Protein AF-A0A8J5ZV35-F1 (afdb_monomer_lite)

Foldseek 3Di:
DVVLVVVLVVLLVVLVCLLPDADDDPDDDDDPVVVVVVVVCVVVCCVVVVVRVVSSVVSNVVSVVSNVVSVVVVVVVVCCCVLAVVLVVCLCCPLVVVLVVLVVVLVVLVVVLVVLVVVLQVAFLPDDPVVNVVSVVVNVVSVLVNVLSVLVNVLSVVVSVLVCCLSVVVSVVCVVPVVPDPPPNVVSVVVSVVVNVVSVVVSVVCNVCVPVPPPPPPFKHWDKDWDWDDDPPGIDTFIWTWMAGDVQQKIWTAGADPVVVGDDDDIDIFRWPDKAFDDSVVDGGPRDIDTDGPVD

Secondary structure (DSSP, 8-state):
-HHHHHHHHHHHHHHHHHHH--PPPS-S---HHHHHHHHHHHHHHHHHHHHHHHHHHHHHHHHHHHHHHHHHHHHHHHHHIIIIIHHHHHHIIIIIHHHHHHHHHHHHHHHHHHHHHHHHHTS-TTS-HHHHHHHHHHHHHHHHHHHHHHHHHHHHHHHHHHHHHHHTHHHHHHHHHTTT---HHHHHHHHHHHHHHHHHHHHHHHHH-TTTT----SSEEEEEEEEEEEETTEEEEEEEEEEEETTTTEEEEEE--TTTTT-----EEEEEEEEEEPPTTS-SSSS-EEEEES--

InterPro domains:
  IPR001849 Pleckstrin homology domain [PF00169] (220-292)
  IPR004148 BAR domain [PF16746] (7-174)
  IPR011993 PH-like domain superfamily [G3DSA:2.30.29.30] (212-296)
  IPR027267 AH/BAR domain superfamily [G3DSA:1.20.1270.60] (5-211)
  IPR027267 AH/BAR domain superfamily [SSF103657] (7-242)
  IPR047225 GRAF, PH domain [cd01249] (220-296)
  IPR047234 GRAF family [PTHR12552] (7-173)

Organism: Galemys pyrenaicus (NCBI:txid202257)

Structure (mmCIF, N/CA/C/O backbone):
data_AF-A0A8J5ZV35-F1
#
_entry.id   AF-A0A8J5ZV35-F1
#
loop_
_atom_site.group_PDB
_atom_site.id
_atom_site.type_symbol
_atom_site.label_atom_id
_atom_site.label_alt_id
_atom_site.label_comp_id
_atom_site.label_asym_id
_atom_site.label_entity_id
_atom_site.label_seq_id
_atom_site.pdbx_PDB_ins_code
_atom_site.Cartn_x
_atom_site.Cartn_y
_atom_site.Cartn_z
_atom_site.occupancy
_atom_site.B_iso_or_equiv
_atom_site.auth_seq_id
_atom_site.auth_comp_id
_atom_site.auth_asym_id
_atom_site.auth_atom_id
_atom_site.pdbx_PDB_model_num
ATOM 1 N N . MET A 1 1 ? 20.385 -6.130 -25.158 1.00 60.44 1 MET A N 1
ATOM 2 C CA . MET A 1 1 ? 21.577 -5.262 -25.297 1.00 60.44 1 MET A CA 1
ATOM 3 C C . MET A 1 1 ? 22.793 -6.014 -25.845 1.00 60.44 1 MET A C 1
ATOM 5 O O . MET A 1 1 ? 23.222 -5.692 -26.942 1.00 60.44 1 MET A O 1
ATOM 9 N N . TRP A 1 2 ? 23.281 -7.071 -25.180 1.00 55.28 2 TRP A N 1
ATOM 10 C CA . TRP A 1 2 ? 24.460 -7.857 -25.604 1.00 55.28 2 TRP A CA 1
ATOM 11 C C . TRP A 1 2 ? 24.435 -8.367 -27.055 1.00 55.28 2 TRP A C 1
ATOM 13 O O . TRP A 1 2 ? 25.406 -8.195 -27.786 1.00 55.28 2 TRP A O 1
ATOM 23 N N . MET A 1 3 ? 23.302 -8.906 -27.514 1.00 67.81 3 MET A N 1
ATOM 24 C CA . MET A 1 3 ? 23.158 -9.391 -28.894 1.00 67.81 3 MET A CA 1
ATOM 25 C C . MET A 1 3 ? 23.197 -8.259 -29.940 1.00 67.81 3 MET A C 1
ATOM 27 O O . MET A 1 3 ? 23.685 -8.456 -31.048 1.00 67.81 3 MET A O 1
ATOM 31 N N . SER A 1 4 ? 22.749 -7.050 -29.575 1.00 74.50 4 SER A N 1
ATOM 32 C CA . SER A 1 4 ? 22.803 -5.870 -30.451 1.00 74.50 4 SER A CA 1
ATOM 33 C C . SER A 1 4 ? 24.241 -5.381 -30.650 1.00 74.50 4 SER A C 1
ATOM 35 O O . SER A 1 4 ? 24.638 -5.103 -31.783 1.00 74.50 4 SER A O 1
ATOM 37 N N . ILE A 1 5 ? 25.018 -5.350 -29.559 1.00 77.75 5 ILE A N 1
ATOM 38 C CA . ILE A 1 5 ? 26.435 -4.959 -29.542 1.00 77.75 5 ILE A CA 1
ATOM 39 C C . ILE A 1 5 ? 27.268 -5.953 -30.355 1.00 77.75 5 ILE A C 1
ATOM 41 O O . ILE A 1 5 ? 28.054 -5.546 -31.208 1.00 77.75 5 ILE A O 1
ATOM 45 N N . TYR A 1 6 ? 27.052 -7.256 -30.149 1.00 82.94 6 TYR A N 1
ATOM 46 C CA . TYR A 1 6 ? 27.748 -8.299 -30.903 1.00 82.94 6 TYR A CA 1
ATOM 47 C C . TYR A 1 6 ? 27.466 -8.203 -32.407 1.00 82.94 6 TYR A C 1
ATOM 49 O O . TYR A 1 6 ? 28.394 -8.227 -33.214 1.00 82.94 6 TYR A O 1
ATOM 57 N N . LEU A 1 7 ? 26.197 -8.010 -32.785 1.00 82.56 7 LEU A N 1
ATOM 58 C CA . LEU A 1 7 ? 25.805 -7.842 -34.182 1.00 82.56 7 LEU A CA 1
ATOM 59 C C . LEU A 1 7 ? 26.424 -6.584 -34.807 1.00 82.56 7 LEU A C 1
ATOM 61 O O . LEU A 1 7 ? 26.888 -6.643 -35.941 1.00 82.56 7 LEU A O 1
ATOM 65 N N . SER A 1 8 ? 26.460 -5.461 -34.079 1.00 85.00 8 SER A N 1
ATOM 66 C CA . SER A 1 8 ? 27.097 -4.235 -34.582 1.00 85.00 8 SER A CA 1
ATOM 67 C C . SER A 1 8 ? 28.604 -4.418 -34.772 1.00 85.00 8 SER A C 1
ATOM 69 O O . SER A 1 8 ? 29.147 -4.078 -35.821 1.00 85.00 8 SER A O 1
ATOM 71 N N . SER A 1 9 ? 29.277 -5.059 -33.810 1.00 86.81 9 SER A N 1
ATOM 72 C CA . SER A 1 9 ? 30.704 -5.378 -33.913 1.00 86.81 9 SER A CA 1
ATOM 73 C C . SER A 1 9 ? 31.009 -6.298 -35.101 1.00 86.81 9 SER A C 1
ATOM 75 O O . SER A 1 9 ? 31.950 -6.037 -35.848 1.00 86.81 9 SER A O 1
ATOM 77 N N . ALA A 1 10 ? 30.198 -7.337 -35.322 1.00 88.81 10 ALA A N 1
ATOM 78 C CA . ALA A 1 10 ? 30.362 -8.249 -36.452 1.00 88.81 10 ALA A CA 1
ATOM 79 C C . ALA A 1 10 ? 30.192 -7.534 -37.804 1.00 88.81 10 ALA A C 1
ATOM 81 O O . ALA A 1 10 ? 30.996 -7.736 -38.711 1.00 88.81 10 ALA A O 1
ATOM 82 N N . LYS A 1 11 ? 29.192 -6.654 -37.925 1.00 86.50 11 LYS A N 1
ATOM 83 C CA . LYS A 1 11 ? 28.950 -5.874 -39.147 1.00 86.50 11 LYS A CA 1
ATOM 84 C C . LYS A 1 11 ? 30.048 -4.849 -39.432 1.00 86.50 11 LYS A C 1
ATOM 86 O O . LYS A 1 11 ? 30.420 -4.691 -40.589 1.00 86.50 11 LYS A O 1
ATOM 91 N N . ARG A 1 12 ? 30.600 -4.200 -38.399 1.00 89.38 12 ARG A N 1
ATOM 92 C CA . ARG A 1 12 ? 31.756 -3.297 -38.546 1.00 89.38 12 ARG A CA 1
ATOM 93 C C . ARG A 1 12 ? 32.991 -4.051 -39.035 1.00 89.38 12 ARG A C 1
ATOM 95 O O . ARG A 1 12 ? 33.550 -3.672 -40.051 1.00 89.38 12 ARG A O 1
ATOM 102 N N . LYS A 1 13 ? 33.322 -5.191 -38.417 1.00 91.00 13 LYS A N 1
ATOM 103 C CA . LYS A 1 13 ? 34.434 -6.053 -38.866 1.00 91.00 13 LYS A CA 1
ATOM 104 C C . LYS A 1 13 ? 34.258 -6.555 -40.299 1.00 91.00 13 LYS A C 1
ATOM 106 O O . LYS A 1 13 ? 35.229 -6.672 -41.042 1.00 91.00 13 LYS A O 1
ATOM 111 N N . PHE A 1 14 ? 33.023 -6.862 -40.693 1.00 90.00 14 PHE A N 1
ATOM 112 C CA . PHE A 1 14 ? 32.714 -7.224 -42.072 1.00 90.00 14 PHE A CA 1
ATOM 113 C C . PHE A 1 14 ? 32.929 -6.045 -43.030 1.00 90.00 14 PHE A C 1
ATOM 115 O O . PHE A 1 14 ? 33.548 -6.226 -44.073 1.00 90.00 14 PHE A O 1
ATOM 122 N N . ALA A 1 15 ? 32.495 -4.835 -42.661 1.00 89.00 15 ALA A N 1
ATOM 123 C CA . ALA A 1 15 ? 32.776 -3.628 -43.434 1.00 89.00 15 ALA A CA 1
ATOM 124 C C . ALA A 1 15 ? 34.287 -3.358 -43.554 1.00 89.00 15 ALA A C 1
ATOM 126 O O . ALA A 1 15 ? 34.755 -3.038 -44.642 1.00 89.00 15 ALA A O 1
ATOM 127 N N . ASP A 1 16 ? 35.060 -3.563 -42.487 1.00 89.62 16 ASP A N 1
ATOM 128 C CA . ASP A 1 16 ? 36.522 -3.433 -42.522 1.00 89.62 16 ASP A CA 1
ATOM 129 C C . ASP A 1 16 ? 37.142 -4.457 -43.488 1.00 89.62 16 ASP A C 1
ATOM 131 O O . ASP A 1 16 ? 37.941 -4.099 -44.352 1.00 89.62 16 ASP A O 1
ATOM 135 N N . SER A 1 17 ? 36.676 -5.710 -43.434 1.00 89.50 17 SER A N 1
ATOM 136 C CA . SER A 1 17 ? 37.118 -6.780 -44.343 1.00 89.50 17 SER A CA 1
ATOM 137 C C . SER A 1 17 ? 36.807 -6.464 -45.810 1.00 89.50 17 SER A C 1
ATOM 139 O O . SER A 1 17 ? 37.606 -6.767 -46.689 1.00 89.50 17 SER A O 1
ATOM 141 N N . LEU A 1 18 ? 35.655 -5.842 -46.087 1.00 83.62 18 LEU A N 1
ATOM 142 C CA . LEU A 1 18 ? 35.265 -5.396 -47.428 1.00 83.62 18 LEU A CA 1
ATOM 143 C C . LEU A 1 18 ? 36.102 -4.207 -47.912 1.00 83.62 18 LEU A C 1
ATOM 145 O O . LEU A 1 18 ? 36.408 -4.115 -49.097 1.00 83.62 18 LEU A O 1
ATOM 149 N N . ASN A 1 19 ? 36.475 -3.306 -47.004 1.00 82.69 19 ASN A N 1
ATOM 150 C CA . ASN A 1 19 ? 37.286 -2.135 -47.319 1.00 82.69 19 ASN A CA 1
ATOM 151 C C . ASN A 1 19 ? 38.741 -2.510 -47.654 1.00 82.69 19 ASN A C 1
ATOM 153 O O . ASN A 1 19 ? 39.363 -1.899 -48.524 1.00 82.69 19 ASN A O 1
ATOM 157 N N . GLU A 1 20 ? 39.268 -3.529 -46.974 1.00 82.75 20 GLU A N 1
ATOM 158 C CA . GLU A 1 20 ? 40.618 -4.067 -47.177 1.00 82.75 20 GLU A CA 1
ATOM 159 C C . GLU A 1 20 ? 40.691 -5.131 -48.280 1.00 82.75 20 GLU A C 1
ATOM 161 O O . GLU A 1 20 ? 41.788 -5.546 -48.665 1.00 82.75 20 GLU A O 1
ATOM 166 N N . PHE A 1 21 ? 39.544 -5.569 -48.808 1.00 79.06 21 PHE A N 1
ATOM 167 C CA . PHE A 1 21 ? 39.486 -6.633 -49.796 1.00 79.06 21 PHE A CA 1
ATOM 168 C C . PHE A 1 21 ? 40.230 -6.241 -51.075 1.00 79.06 21 PHE A C 1
ATOM 170 O O . PHE A 1 21 ? 39.876 -5.295 -51.782 1.00 79.06 21 PHE A O 1
ATOM 177 N N . LYS A 1 22 ? 41.256 -7.027 -51.400 1.00 68.06 22 LYS A N 1
ATOM 178 C CA . LYS A 1 22 ? 41.954 -6.986 -52.680 1.00 68.06 22 LYS A CA 1
ATOM 179 C C . LYS A 1 22 ? 41.775 -8.336 -53.332 1.00 68.06 22 LYS A C 1
ATOM 181 O O . LYS A 1 22 ? 42.060 -9.367 -52.727 1.00 68.06 22 LYS A O 1
ATOM 186 N N . PHE A 1 23 ? 41.324 -8.334 -54.570 1.00 67.00 23 PHE A N 1
ATOM 187 C CA . PHE A 1 23 ? 41.277 -9.567 -55.321 1.00 67.00 23 PHE A CA 1
ATOM 188 C C . PHE A 1 23 ? 42.708 -10.035 -55.632 1.00 67.00 23 PHE A C 1
ATOM 190 O O . PHE A 1 23 ? 43.525 -9.268 -56.148 1.00 67.00 23 PHE A O 1
ATOM 197 N N . GLN A 1 24 ? 43.010 -11.293 -55.321 1.00 57.41 24 GLN A N 1
ATOM 198 C CA . GLN A 1 24 ? 44.272 -11.916 -55.709 1.00 57.41 24 GLN A CA 1
ATOM 199 C C . GLN A 1 24 ? 44.265 -12.201 -57.211 1.00 57.41 24 GLN A C 1
ATOM 201 O O . GLN A 1 24 ? 43.319 -12.790 -57.736 1.00 57.41 24 GLN A O 1
ATOM 206 N N . CYS A 1 25 ? 45.320 -11.772 -57.898 1.00 55.56 25 CYS A N 1
ATOM 207 C CA . CYS A 1 25 ? 45.587 -12.205 -59.264 1.00 55.56 25 CYS A CA 1
ATOM 208 C C . CYS A 1 25 ? 46.266 -13.583 -59.219 1.00 55.56 25 CYS A C 1
ATOM 210 O O . CYS A 1 25 ? 47.000 -13.885 -58.281 1.00 55.56 25 CYS A O 1
ATOM 212 N N . ILE A 1 26 ? 45.992 -14.437 -60.205 1.00 47.97 26 ILE A N 1
ATOM 213 C CA . ILE A 1 26 ? 46.629 -15.754 -60.315 1.00 47.97 26 ILE A CA 1
ATOM 214 C C . ILE A 1 26 ? 48.054 -15.549 -60.860 1.00 47.97 26 ILE A C 1
ATOM 216 O O . ILE A 1 26 ? 48.189 -15.188 -62.024 1.00 47.97 26 ILE A O 1
ATOM 220 N N . GLY A 1 27 ? 49.079 -15.804 -60.032 1.00 52.47 27 GLY A N 1
ATOM 221 C CA . GLY A 1 27 ? 50.501 -15.889 -60.419 1.00 52.47 27 GLY A CA 1
ATOM 222 C C . GLY A 1 27 ? 51.406 -14.822 -59.777 1.00 52.47 27 GLY A C 1
ATOM 223 O O . GLY A 1 27 ? 51.165 -13.636 -59.951 1.00 52.47 27 GLY A O 1
ATOM 224 N N . ASP A 1 28 ? 52.462 -15.249 -59.067 1.00 49.88 28 ASP A N 1
ATOM 225 C CA . ASP A 1 28 ? 53.450 -14.379 -58.383 1.00 49.88 28 ASP A CA 1
ATOM 226 C C . ASP A 1 28 ? 54.809 -14.290 -59.120 1.00 49.88 28 ASP A C 1
ATOM 228 O O . ASP A 1 28 ? 55.808 -13.845 -58.552 1.00 49.88 28 ASP A O 1
ATOM 232 N N . ALA A 1 29 ? 54.890 -14.734 -60.376 1.00 50.03 29 ALA A N 1
ATOM 233 C CA . ALA A 1 29 ? 56.127 -14.698 -61.153 1.00 50.03 29 ALA A CA 1
ATOM 234 C C . ALA A 1 29 ? 55.830 -14.345 -62.612 1.00 50.03 29 ALA A C 1
ATOM 236 O O . ALA A 1 29 ? 55.242 -15.154 -63.323 1.00 50.03 29 ALA A O 1
ATOM 237 N N . GLU A 1 30 ? 56.250 -13.152 -63.038 1.00 46.31 30 GLU A N 1
ATOM 238 C CA . GLU A 1 30 ? 56.254 -12.759 -64.449 1.00 46.31 30 GLU A CA 1
ATOM 239 C C . GLU A 1 30 ? 57.347 -13.556 -65.172 1.00 46.31 30 GLU A C 1
ATOM 241 O O . GLU A 1 30 ? 58.531 -13.465 -64.837 1.00 46.31 30 GLU A O 1
ATOM 246 N N . THR A 1 31 ? 56.954 -14.366 -66.150 1.00 60.06 31 THR A N 1
ATOM 247 C CA . THR A 1 31 ? 57.892 -15.016 -67.077 1.00 60.06 31 THR A CA 1
ATOM 248 C C . THR A 1 31 ? 58.084 -14.143 -68.325 1.00 60.06 31 THR A C 1
ATOM 250 O O . THR A 1 31 ? 57.164 -13.443 -68.740 1.00 60.06 31 THR A O 1
ATOM 253 N N . ASP A 1 32 ? 59.272 -14.157 -68.944 1.00 52.94 32 ASP A N 1
ATOM 254 C CA . ASP A 1 32 ? 59.628 -13.277 -70.084 1.00 52.94 32 ASP A CA 1
ATOM 255 C C . ASP A 1 32 ? 58.642 -13.366 -71.276 1.00 52.94 32 ASP A C 1
ATOM 257 O O . ASP A 1 32 ? 58.448 -12.396 -72.019 1.00 52.94 32 ASP A O 1
ATOM 261 N N . ASP A 1 33 ? 57.950 -14.499 -71.422 1.00 52.94 33 ASP A N 1
ATOM 262 C CA . ASP A 1 33 ? 56.910 -14.717 -72.433 1.00 52.94 33 ASP A CA 1
ATOM 263 C C . ASP A 1 33 ? 55.623 -13.903 -72.147 1.00 52.94 33 ASP A C 1
ATOM 265 O O . ASP A 1 33 ? 54.925 -13.474 -73.072 1.00 52.94 33 ASP A O 1
ATOM 269 N N . GLU A 1 34 ? 55.337 -13.597 -70.877 1.00 50.44 34 GLU A N 1
ATOM 270 C CA . GLU A 1 34 ? 54.197 -12.786 -70.431 1.00 50.44 34 GLU A CA 1
ATOM 271 C C . GLU A 1 34 ? 54.456 -11.284 -70.603 1.00 50.44 34 GLU A C 1
ATOM 273 O O . GLU A 1 34 ? 53.533 -10.553 -70.963 1.00 50.44 34 GLU A O 1
ATOM 278 N N . MET A 1 35 ? 55.705 -10.814 -70.479 1.00 50.06 35 MET A N 1
ATOM 279 C CA . MET A 1 35 ? 56.081 -9.419 -70.777 1.00 50.06 35 MET A CA 1
ATOM 280 C C . MET A 1 35 ? 55.900 -9.063 -72.264 1.00 50.06 35 MET A C 1
ATOM 282 O O . MET A 1 35 ? 55.537 -7.932 -72.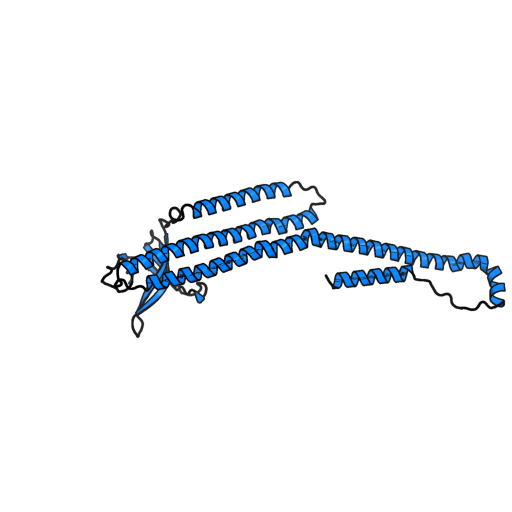612 1.00 50.06 35 MET A O 1
ATOM 286 N N . CYS A 1 36 ? 56.112 -10.026 -73.167 1.00 46.50 36 CYS A N 1
ATOM 287 C CA . CYS A 1 36 ? 55.890 -9.830 -74.601 1.00 46.50 36 CYS A CA 1
ATOM 288 C C . CYS A 1 36 ? 54.388 -9.739 -74.939 1.00 46.50 36 CYS A C 1
ATOM 290 O O . CYS A 1 36 ? 53.972 -8.951 -75.797 1.00 46.50 36 CYS A O 1
ATOM 292 N N . ILE A 1 37 ? 53.553 -10.479 -74.203 1.00 51.47 37 ILE A N 1
ATOM 293 C CA . ILE A 1 37 ? 52.091 -10.381 -74.264 1.00 51.47 37 ILE A CA 1
ATOM 294 C C . ILE A 1 37 ? 51.615 -9.075 -73.598 1.00 51.47 37 ILE A C 1
ATOM 296 O O . ILE A 1 37 ? 50.769 -8.388 -74.169 1.00 51.47 37 ILE A O 1
ATOM 300 N N . ALA A 1 38 ? 52.215 -8.648 -72.483 1.00 44.62 38 ALA A N 1
ATOM 301 C CA . ALA A 1 38 ? 51.860 -7.447 -71.720 1.00 44.62 38 ALA A CA 1
ATOM 302 C C . ALA A 1 38 ? 51.889 -6.149 -72.549 1.00 44.62 38 ALA A C 1
ATOM 304 O O . ALA A 1 38 ? 51.002 -5.310 -72.406 1.00 44.62 38 ALA A O 1
ATOM 305 N N . ASN A 1 39 ? 52.825 -6.003 -73.494 1.00 45.81 39 ASN A N 1
ATOM 306 C CA . ASN A 1 39 ? 52.872 -4.825 -74.373 1.00 45.81 39 ASN A CA 1
ATOM 307 C C . ASN A 1 39 ? 51.722 -4.773 -75.399 1.00 45.81 39 ASN A C 1
ATOM 309 O O . ASN A 1 39 ? 51.269 -3.687 -75.759 1.00 45.81 39 ASN A O 1
ATOM 313 N N . LYS A 1 40 ? 51.194 -5.925 -75.839 1.00 47.66 40 LYS A N 1
ATOM 314 C CA . LYS A 1 40 ? 49.937 -5.998 -76.616 1.00 47.66 40 LYS A CA 1
ATOM 315 C C . LYS A 1 40 ? 48.701 -5.927 -75.721 1.00 47.66 40 LYS A C 1
ATOM 317 O O . LYS A 1 40 ? 47.653 -5.448 -76.151 1.00 47.66 40 LYS A O 1
ATOM 322 N N . VAL A 1 41 ? 48.826 -6.377 -74.477 1.00 48.88 41 VAL A N 1
ATOM 323 C CA . VAL A 1 41 ? 47.760 -6.359 -73.483 1.00 48.88 41 VAL A CA 1
ATOM 324 C C . VAL A 1 41 ? 47.650 -5.001 -72.804 1.00 48.88 41 VAL A C 1
ATOM 326 O O . VAL A 1 41 ? 46.624 -4.785 -72.213 1.00 48.88 41 VAL A O 1
ATOM 329 N N . LEU A 1 42 ? 48.540 -4.014 -72.952 1.00 49.16 42 LEU A N 1
ATOM 330 C CA . LEU A 1 42 ? 48.377 -2.702 -72.291 1.00 49.16 42 LEU A CA 1
ATOM 331 C C . LEU A 1 42 ? 47.002 -2.030 -72.559 1.00 49.16 42 LEU A C 1
ATOM 333 O O . LEU A 1 42 ? 46.433 -1.391 -71.675 1.00 49.16 42 LEU A O 1
ATOM 337 N N . LEU A 1 43 ? 46.416 -2.254 -73.744 1.00 50.94 43 LEU A N 1
ATOM 338 C CA . LEU A 1 43 ? 45.047 -1.831 -74.090 1.00 50.94 43 LEU A CA 1
ATOM 339 C C . LEU A 1 43 ? 43.950 -2.768 -73.539 1.00 50.94 43 LEU A C 1
ATOM 341 O O . LEU A 1 43 ? 42.855 -2.314 -73.217 1.00 50.94 43 LEU A O 1
ATOM 345 N N . LEU A 1 44 ? 44.244 -4.060 -73.372 1.00 51.28 44 LEU A N 1
ATOM 346 C CA . LEU A 1 44 ? 43.391 -5.039 -72.685 1.00 51.28 44 LEU A CA 1
ATOM 347 C C . LEU A 1 44 ? 43.506 -4.960 -71.154 1.00 51.28 44 LEU A C 1
ATOM 349 O O . LEU A 1 44 ? 42.539 -5.271 -70.487 1.00 51.28 44 LEU A O 1
ATOM 353 N N . TYR A 1 45 ? 44.613 -4.486 -70.585 1.00 51.66 45 TYR A N 1
ATOM 354 C CA . TYR A 1 45 ? 44.865 -4.263 -69.161 1.00 51.66 45 TYR A CA 1
ATOM 355 C C . TYR A 1 45 ? 43.921 -3.171 -68.670 1.00 51.66 45 TYR A C 1
ATOM 357 O O . TYR A 1 45 ? 43.277 -3.321 -67.638 1.00 51.66 45 TYR A O 1
ATOM 365 N N . PHE A 1 46 ? 43.719 -2.135 -69.488 1.00 51.69 46 PHE A N 1
ATOM 366 C CA . PHE A 1 46 ? 42.690 -1.127 -69.256 1.00 51.69 46 PHE A CA 1
ATOM 367 C C . PHE A 1 46 ? 41.258 -1.697 -69.328 1.00 51.69 46 PHE A C 1
ATOM 369 O O . PHE A 1 46 ? 40.359 -1.140 -68.711 1.00 51.69 46 PHE A O 1
ATOM 376 N N . HIS A 1 47 ? 41.029 -2.817 -70.027 1.00 50.84 47 HIS A N 1
ATOM 377 C CA . HIS A 1 47 ? 39.709 -3.451 -70.182 1.00 50.84 47 HIS A CA 1
ATOM 378 C C . HIS A 1 47 ? 39.460 -4.645 -69.228 1.00 50.84 47 HIS A C 1
ATOM 380 O O . HIS A 1 47 ? 38.314 -4.933 -68.905 1.00 50.84 47 HIS A O 1
ATOM 386 N N . LEU A 1 48 ? 40.511 -5.312 -68.734 1.00 51.47 48 LEU A N 1
ATOM 387 C CA . LEU A 1 48 ? 40.486 -6.453 -67.804 1.00 51.47 48 LEU A CA 1
ATOM 388 C C . LEU A 1 48 ? 40.704 -6.022 -66.348 1.00 51.47 48 LEU A C 1
ATOM 390 O O . LEU A 1 48 ? 40.096 -6.606 -65.453 1.00 51.47 48 LEU A O 1
ATOM 394 N N . MET A 1 49 ? 41.497 -4.972 -66.090 1.00 52.88 49 MET A N 1
ATOM 395 C CA . MET A 1 49 ? 41.623 -4.392 -64.746 1.00 52.88 49 MET A CA 1
ATOM 396 C C . MET A 1 49 ? 40.543 -3.360 -64.423 1.00 52.88 49 MET A C 1
ATOM 398 O O . MET A 1 49 ? 40.278 -3.142 -63.245 1.00 52.88 49 MET A O 1
ATOM 402 N N . ALA A 1 50 ? 39.875 -2.749 -65.409 1.00 52.69 50 ALA A N 1
ATOM 403 C CA . ALA A 1 50 ? 38.759 -1.837 -65.135 1.00 52.69 50 ALA A CA 1
ATOM 404 C C . ALA A 1 50 ? 37.570 -2.515 -64.416 1.00 52.69 50 ALA A C 1
ATOM 406 O O . ALA A 1 50 ? 37.124 -1.957 -63.417 1.00 52.69 50 ALA A O 1
ATOM 407 N N . PRO A 1 51 ? 37.089 -3.714 -64.809 1.00 53.38 51 PRO A N 1
ATOM 408 C CA . PRO A 1 51 ? 36.048 -4.442 -64.073 1.00 53.38 51 PRO A CA 1
ATOM 409 C C . PRO A 1 51 ? 36.477 -4.796 -62.645 1.00 53.38 51 PRO A C 1
ATOM 411 O O . PRO A 1 51 ? 35.680 -4.735 -61.712 1.00 53.38 51 PRO A O 1
ATOM 414 N N . PHE A 1 52 ? 37.756 -5.126 -62.468 1.00 54.47 52 PHE A N 1
ATOM 415 C CA . PHE A 1 52 ? 38.332 -5.540 -61.193 1.00 54.47 52 PHE A CA 1
ATOM 416 C C . PHE A 1 52 ? 38.521 -4.356 -60.236 1.00 54.47 52 PHE A C 1
ATOM 418 O O . PHE A 1 52 ? 38.076 -4.395 -59.091 1.00 54.47 52 PHE A O 1
ATOM 425 N N . SER A 1 53 ? 39.082 -3.252 -60.735 1.00 56.88 53 SER A N 1
ATOM 426 C CA . SER A 1 53 ? 39.196 -1.974 -60.027 1.00 56.88 53 SER A CA 1
ATOM 427 C C . SER A 1 53 ? 37.819 -1.387 -59.700 1.00 56.88 53 SER A C 1
ATOM 429 O O . SER A 1 53 ? 37.609 -0.899 -58.590 1.00 56.88 53 SER A O 1
ATOM 431 N N . PHE A 1 54 ? 36.852 -1.515 -60.615 1.00 58.56 54 PHE A N 1
ATOM 432 C CA . PHE A 1 54 ? 35.458 -1.146 -60.381 1.00 58.56 54 PHE A CA 1
ATOM 433 C C . PHE A 1 54 ? 34.842 -1.982 -59.255 1.00 58.56 54 PHE A C 1
ATOM 435 O O . PHE A 1 54 ? 34.292 -1.417 -58.317 1.00 58.56 54 PHE A O 1
ATOM 442 N N . SER A 1 55 ? 35.012 -3.308 -59.275 1.00 62.59 55 SER A N 1
ATOM 443 C CA . SER A 1 55 ? 34.474 -4.189 -58.231 1.00 62.59 55 SER A CA 1
ATOM 444 C C . SER A 1 55 ? 35.105 -3.958 -56.851 1.00 62.59 55 SER A C 1
ATOM 446 O O . SER A 1 55 ? 34.386 -3.927 -55.855 1.00 62.59 55 SER A O 1
ATOM 448 N N . ALA A 1 56 ? 36.417 -3.703 -56.776 1.00 67.75 56 ALA A N 1
ATOM 449 C CA . ALA A 1 56 ? 37.091 -3.356 -55.524 1.00 67.75 56 ALA A CA 1
ATOM 450 C C . ALA A 1 56 ? 36.580 -2.017 -54.964 1.00 67.75 56 ALA A C 1
ATOM 452 O O . ALA A 1 56 ? 36.296 -1.904 -53.772 1.00 67.75 56 ALA A O 1
ATOM 453 N N . ARG A 1 57 ? 36.369 -1.023 -55.836 1.00 71.62 57 ARG A N 1
ATOM 454 C CA . ARG A 1 57 ? 35.777 0.265 -55.461 1.00 71.62 57 ARG A CA 1
ATOM 455 C C . ARG A 1 57 ? 34.322 0.123 -54.999 1.00 71.62 57 ARG A C 1
ATOM 457 O O . ARG A 1 57 ? 33.948 0.729 -54.001 1.00 71.62 57 ARG A O 1
ATOM 464 N N . SER A 1 58 ? 33.520 -0.723 -55.649 1.00 76.75 58 SER A N 1
ATOM 465 C CA . SER A 1 58 ? 32.144 -1.009 -55.219 1.00 76.75 58 SER A CA 1
ATOM 466 C C . SER A 1 58 ? 32.081 -1.669 -53.835 1.00 76.75 58 SER A C 1
ATOM 468 O O . SER A 1 58 ? 31.195 -1.342 -53.047 1.00 76.75 58 SER A O 1
ATOM 470 N N . LEU A 1 59 ? 33.026 -2.558 -53.496 1.00 78.19 59 LEU A N 1
ATOM 471 C CA . LEU A 1 59 ? 33.108 -3.161 -52.156 1.00 78.19 59 LEU A CA 1
ATOM 472 C C . LEU A 1 59 ? 33.491 -2.130 -51.082 1.00 78.19 59 LEU A C 1
ATOM 474 O O . LEU A 1 59 ? 32.916 -2.146 -49.994 1.00 78.19 59 LEU A O 1
ATOM 478 N N . GLN A 1 60 ? 34.386 -1.191 -51.398 1.00 81.31 60 GLN A N 1
ATOM 479 C CA . GLN A 1 60 ? 34.748 -0.076 -50.510 1.00 81.31 60 GLN A CA 1
ATOM 480 C C . GLN A 1 60 ? 33.588 0.914 -50.297 1.00 81.31 60 GLN A C 1
ATOM 482 O O . GLN A 1 60 ? 33.359 1.399 -49.182 1.00 81.31 60 GLN A O 1
ATOM 487 N N . GLU A 1 61 ? 32.811 1.194 -51.344 1.00 82.12 61 GLU A N 1
ATOM 488 C CA . GLU A 1 61 ? 31.597 2.011 -51.245 1.00 82.12 61 GLU A CA 1
ATOM 489 C C . GLU A 1 61 ? 30.538 1.312 -50.379 1.00 82.12 61 GLU A C 1
ATOM 491 O O . GLU A 1 61 ? 29.985 1.924 -49.462 1.00 82.12 61 GLU A O 1
ATOM 496 N N . PHE A 1 62 ? 30.332 0.005 -50.569 1.00 85.38 62 PHE A N 1
ATOM 497 C CA . PHE A 1 62 ? 29.428 -0.790 -49.736 1.00 85.38 62 PHE A CA 1
ATOM 498 C C . PHE A 1 62 ? 29.880 -0.854 -48.267 1.00 85.38 62 PHE A C 1
ATOM 500 O O . PHE A 1 62 ? 29.063 -0.675 -47.362 1.00 85.38 62 PHE A O 1
ATOM 507 N N . ALA A 1 63 ? 31.181 -1.020 -48.011 1.00 86.69 63 ALA A N 1
ATOM 508 C CA . ALA A 1 63 ? 31.760 -0.942 -46.669 1.00 86.69 63 ALA A CA 1
ATOM 509 C C . ALA A 1 63 ? 31.477 0.408 -45.992 1.00 86.69 63 ALA A C 1
ATOM 511 O O . ALA A 1 63 ? 31.184 0.477 -44.797 1.00 86.69 63 ALA A O 1
ATOM 512 N N . THR A 1 64 ? 31.535 1.500 -46.753 1.00 88.62 64 THR A N 1
ATOM 513 C CA . THR A 1 64 ? 31.232 2.844 -46.248 1.00 88.62 64 THR A CA 1
ATOM 514 C C . THR A 1 64 ? 29.750 3.004 -45.911 1.00 88.62 64 THR A C 1
ATOM 516 O O . THR A 1 64 ? 29.427 3.493 -44.830 1.00 88.62 64 THR A O 1
ATOM 519 N N . VAL A 1 65 ? 28.845 2.510 -46.762 1.00 90.69 65 VAL A N 1
ATOM 520 C CA . VAL A 1 65 ? 27.400 2.503 -46.471 1.00 90.69 65 VAL A CA 1
ATOM 521 C C . VAL A 1 65 ? 27.087 1.676 -45.221 1.00 90.69 65 VAL A C 1
ATOM 523 O O . VAL A 1 65 ? 26.330 2.131 -44.365 1.00 90.69 65 VAL A O 1
ATOM 526 N N . LEU A 1 66 ? 27.693 0.494 -45.070 1.00 88.44 66 LEU A N 1
ATOM 527 C CA . LEU A 1 66 ? 27.502 -0.357 -43.891 1.00 88.44 66 LEU A CA 1
ATOM 528 C C . LEU A 1 66 ? 27.957 0.319 -42.591 1.00 88.44 66 LEU A C 1
ATOM 530 O O . LEU A 1 66 ? 27.272 0.196 -41.575 1.00 88.44 66 LEU A O 1
ATOM 534 N N . ARG A 1 67 ? 29.082 1.047 -42.613 1.00 88.88 67 ARG A N 1
ATOM 535 C CA . ARG A 1 67 ? 29.550 1.816 -41.448 1.00 88.88 67 ARG A CA 1
ATOM 536 C C . ARG A 1 67 ? 28.572 2.924 -41.076 1.00 88.88 67 ARG A C 1
ATOM 538 O O . ARG A 1 67 ? 28.159 2.983 -39.923 1.00 88.88 67 ARG A O 1
ATOM 545 N N . ASN A 1 68 ? 28.132 3.714 -42.055 1.00 89.38 68 ASN A N 1
ATOM 546 C CA . ASN A 1 68 ? 27.162 4.786 -41.828 1.00 89.38 68 ASN A CA 1
ATOM 547 C C . ASN A 1 68 ? 25.837 4.250 -41.264 1.00 89.38 68 ASN A C 1
ATOM 549 O O . ASN A 1 68 ? 25.277 4.832 -40.339 1.00 89.38 68 ASN A O 1
ATOM 553 N N . LEU A 1 69 ? 25.357 3.111 -41.778 1.00 87.38 69 LEU A N 1
ATOM 554 C CA . LEU A 1 69 ? 24.155 2.447 -41.271 1.00 87.38 69 LEU A CA 1
ATOM 555 C C . LEU A 1 69 ? 24.335 2.023 -39.807 1.00 87.38 69 LEU A C 1
ATOM 557 O O . LEU A 1 69 ? 23.451 2.257 -38.984 1.00 87.38 69 LEU A O 1
ATOM 561 N N . GLU A 1 70 ? 25.473 1.422 -39.454 1.00 88.31 70 GLU A N 1
ATOM 562 C CA . GLU A 1 70 ? 25.728 1.037 -38.064 1.00 88.31 70 GLU A CA 1
ATOM 563 C C . GLU A 1 70 ? 25.948 2.241 -37.138 1.00 88.31 70 GLU A C 1
ATOM 565 O O . GLU A 1 70 ? 25.592 2.149 -35.966 1.00 88.31 70 GLU A O 1
ATOM 570 N N . ASP A 1 71 ? 26.470 3.366 -37.629 1.00 88.44 71 ASP A N 1
ATOM 571 C CA . ASP A 1 71 ? 26.534 4.616 -36.862 1.00 88.44 71 ASP A CA 1
ATOM 572 C C . ASP A 1 71 ? 25.128 5.173 -36.578 1.00 88.44 71 ASP A C 1
ATOM 574 O O . ASP A 1 71 ? 24.825 5.493 -35.428 1.00 88.44 71 ASP A O 1
ATOM 578 N N . GLU A 1 72 ? 24.234 5.218 -37.576 1.00 86.00 72 GLU A N 1
ATOM 579 C CA . GLU A 1 72 ? 22.832 5.626 -37.367 1.00 86.00 72 GLU A CA 1
ATOM 580 C C . GLU A 1 72 ? 22.085 4.678 -36.427 1.00 86.00 72 GLU A C 1
ATOM 582 O O . GLU A 1 72 ? 21.328 5.103 -35.554 1.00 86.00 72 GLU A O 1
ATOM 587 N N . ARG A 1 73 ? 22.325 3.371 -36.552 1.00 84.88 73 ARG A N 1
ATOM 588 C CA . ARG A 1 73 ? 21.727 2.374 -35.664 1.00 84.88 73 ARG A CA 1
ATOM 589 C C . ARG A 1 73 ? 22.154 2.578 -34.211 1.00 84.88 73 ARG A C 1
ATOM 591 O O . ARG A 1 73 ? 21.322 2.415 -33.322 1.00 84.88 73 ARG A O 1
ATOM 598 N N . ILE A 1 74 ? 23.426 2.902 -33.960 1.00 87.06 74 ILE A N 1
ATOM 599 C CA . ILE A 1 74 ? 23.910 3.212 -32.608 1.00 87.06 74 ILE A CA 1
ATOM 600 C C . ILE A 1 74 ? 23.247 4.487 -32.091 1.00 87.06 74 ILE A C 1
ATOM 602 O O . ILE A 1 74 ? 22.681 4.439 -31.002 1.00 87.06 74 ILE A O 1
ATOM 606 N N . ARG A 1 75 ? 23.208 5.561 -32.895 1.00 85.75 75 ARG A N 1
ATOM 607 C CA . ARG A 1 75 ? 22.508 6.805 -32.532 1.00 85.75 75 ARG A CA 1
ATOM 608 C C . ARG A 1 75 ? 21.051 6.557 -32.144 1.00 85.75 75 ARG A C 1
ATOM 610 O O . ARG A 1 75 ? 20.587 7.065 -31.130 1.00 85.75 75 ARG A O 1
ATOM 617 N N . MET A 1 76 ? 20.334 5.734 -32.909 1.00 81.62 76 MET A N 1
ATOM 618 C CA . MET A 1 76 ? 18.943 5.381 -32.614 1.00 81.62 76 MET A CA 1
ATOM 619 C C . MET A 1 76 ? 18.806 4.604 -31.295 1.00 81.62 76 MET A C 1
ATOM 621 O O . MET A 1 76 ? 17.879 4.853 -30.528 1.00 81.62 76 MET A O 1
ATOM 625 N N . ILE A 1 77 ? 19.725 3.674 -31.010 1.00 84.25 77 ILE A N 1
ATOM 626 C CA . ILE A 1 77 ? 19.735 2.912 -29.750 1.00 84.25 77 ILE A CA 1
ATOM 627 C C . ILE A 1 77 ? 20.027 3.828 -28.557 1.00 84.25 77 ILE A C 1
ATOM 629 O O . ILE A 1 77 ? 19.370 3.695 -27.526 1.00 84.25 77 ILE A O 1
ATOM 633 N N . GLU A 1 78 ? 20.998 4.733 -28.684 1.00 84.44 78 GLU A N 1
ATOM 634 C CA . GLU A 1 78 ? 21.334 5.718 -27.651 1.00 84.44 78 GLU A CA 1
ATOM 635 C C . GLU A 1 78 ? 20.140 6.637 -27.379 1.00 84.44 78 GLU A C 1
ATOM 637 O O . GLU A 1 78 ? 19.703 6.740 -26.235 1.00 84.44 78 GLU A O 1
ATOM 642 N N . ASN A 1 79 ? 19.517 7.174 -28.431 1.00 80.44 79 ASN A N 1
ATOM 643 C CA . ASN A 1 79 ? 18.319 8.002 -28.316 1.00 80.44 79 ASN A CA 1
ATOM 644 C C . ASN A 1 79 ? 17.159 7.261 -27.628 1.00 80.44 79 ASN A C 1
ATOM 646 O O . ASN A 1 79 ? 16.569 7.774 -26.681 1.00 80.44 79 ASN A O 1
ATOM 650 N N . ALA A 1 80 ? 16.863 6.021 -28.031 1.00 78.44 80 ALA A N 1
ATOM 651 C CA . ALA A 1 80 ? 15.837 5.209 -27.371 1.00 78.44 80 ALA A CA 1
ATOM 652 C C . ALA A 1 80 ? 16.189 4.917 -25.898 1.00 78.44 80 ALA A C 1
ATOM 654 O O . ALA A 1 80 ? 15.315 4.870 -25.028 1.00 78.44 80 ALA A O 1
ATOM 655 N N . SER A 1 81 ? 17.476 4.736 -25.590 1.00 83.25 81 SER A N 1
ATOM 656 C CA . SER A 1 81 ? 17.942 4.539 -24.218 1.00 83.25 81 SER A CA 1
ATOM 657 C C . SER A 1 81 ? 17.728 5.784 -23.351 1.00 83.25 81 SER A C 1
ATOM 659 O O . SER A 1 81 ? 17.331 5.666 -22.190 1.00 83.25 81 SER A O 1
ATOM 661 N N . GLU A 1 82 ? 17.981 6.971 -23.893 1.00 81.31 82 GLU A N 1
ATOM 662 C CA . GLU A 1 82 ? 17.839 8.243 -23.181 1.00 81.31 82 GLU A CA 1
ATOM 663 C C . GLU A 1 82 ? 16.380 8.681 -23.040 1.00 81.31 82 GLU A C 1
ATOM 665 O O . GLU A 1 82 ? 15.975 9.100 -21.957 1.00 81.31 82 GLU A O 1
ATOM 670 N N . VAL A 1 83 ? 15.581 8.538 -24.099 1.00 77.38 83 VAL A N 1
ATOM 671 C CA . VAL A 1 83 ? 14.199 9.040 -24.154 1.00 77.38 83 VAL A CA 1
ATOM 672 C C . VAL A 1 83 ? 13.194 8.060 -23.545 1.00 77.38 83 VAL A C 1
ATOM 674 O O . VAL A 1 83 ? 12.205 8.496 -22.962 1.00 77.38 83 VAL A O 1
ATOM 677 N N . LEU A 1 84 ? 13.436 6.745 -23.630 1.00 74.81 84 LEU A N 1
ATOM 678 C CA . LEU A 1 84 ? 12.487 5.727 -23.157 1.00 74.81 84 LEU A CA 1
ATOM 679 C C . LEU A 1 84 ? 13.031 4.920 -21.979 1.00 74.81 84 LEU A C 1
ATOM 681 O O . LEU A 1 84 ? 12.421 4.874 -20.910 1.00 74.81 84 LEU A O 1
ATOM 685 N N . ILE A 1 85 ? 14.180 4.261 -22.150 1.00 82.81 85 ILE A N 1
ATOM 686 C CA . ILE A 1 85 ? 14.652 3.274 -21.165 1.00 82.81 85 ILE A CA 1
ATOM 687 C C . ILE A 1 85 ? 15.018 3.941 -19.838 1.00 82.81 85 ILE A C 1
ATOM 689 O O . ILE A 1 85 ? 14.590 3.479 -18.779 1.00 82.81 85 ILE A O 1
ATOM 693 N N . THR A 1 86 ? 15.777 5.035 -19.875 1.00 85.06 86 THR A N 1
ATOM 694 C CA . THR A 1 86 ? 16.264 5.714 -18.667 1.00 85.06 86 THR A CA 1
ATOM 695 C C . THR A 1 86 ? 15.119 6.302 -17.826 1.00 85.06 86 THR A C 1
ATOM 697 O O . THR A 1 86 ? 15.088 6.023 -16.621 1.00 85.06 86 THR A O 1
ATOM 700 N N . PRO A 1 87 ? 14.136 7.030 -18.400 1.00 81.69 87 PRO A N 1
ATOM 701 C CA . PRO A 1 87 ? 12.954 7.483 -17.663 1.00 81.69 87 PRO A CA 1
ATOM 702 C C . PRO A 1 87 ? 12.149 6.332 -17.055 1.00 81.69 87 PRO A C 1
ATOM 704 O O . PRO A 1 87 ? 11.824 6.373 -15.868 1.00 81.69 87 PRO A O 1
ATOM 707 N N . LEU A 1 88 ? 11.921 5.244 -17.802 1.00 82.56 88 LEU A N 1
ATOM 708 C CA . LEU A 1 88 ? 11.203 4.070 -17.293 1.00 82.56 88 LEU A CA 1
ATOM 709 C C . LEU A 1 88 ? 11.941 3.387 -16.134 1.00 82.56 88 LEU A C 1
ATOM 711 O O . LEU A 1 88 ? 11.328 2.988 -15.137 1.00 82.56 88 LEU A O 1
ATOM 715 N N . GLU A 1 89 ? 13.265 3.255 -16.228 1.00 88.56 89 GLU A N 1
ATOM 716 C CA . GLU A 1 89 ? 14.071 2.719 -15.135 1.00 88.56 89 GLU A CA 1
ATOM 717 C C . GLU A 1 89 ? 14.035 3.614 -13.898 1.00 88.56 89 GLU A C 1
ATOM 719 O O . GLU A 1 89 ? 13.920 3.104 -12.775 1.00 88.56 89 GLU A O 1
ATOM 724 N N . LYS A 1 90 ? 14.119 4.933 -14.095 1.00 88.31 90 LYS A N 1
ATOM 725 C CA . LYS A 1 90 ? 14.029 5.924 -13.024 1.00 88.31 90 LYS A CA 1
ATOM 726 C C . LYS A 1 90 ? 12.662 5.862 -12.350 1.00 88.31 90 LYS A C 1
ATOM 728 O O . LYS A 1 90 ? 12.596 5.716 -11.132 1.00 88.31 90 LYS A O 1
ATOM 733 N N . PHE A 1 91 ? 11.581 5.842 -13.126 1.00 86.75 91 PHE A N 1
ATOM 734 C CA . PHE A 1 91 ? 10.217 5.683 -12.629 1.00 86.75 91 PHE A CA 1
ATOM 735 C C . PHE A 1 91 ? 10.058 4.399 -11.8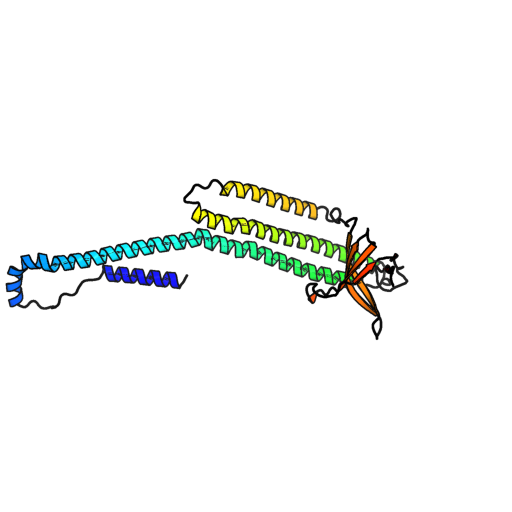01 1.00 86.75 91 PHE A C 1
ATOM 737 O O . PHE A 1 91 ? 9.553 4.428 -10.674 1.00 86.75 91 PHE A O 1
ATOM 744 N N . ARG A 1 92 ? 10.558 3.264 -12.308 1.00 90.50 92 ARG A N 1
ATOM 745 C CA . ARG A 1 92 ? 10.535 1.982 -11.586 1.00 90.50 92 ARG A CA 1
ATOM 746 C C . ARG A 1 92 ? 11.300 2.049 -10.262 1.00 90.50 92 ARG A C 1
ATOM 748 O O . ARG A 1 92 ? 10.853 1.477 -9.271 1.00 90.50 92 ARG A O 1
ATOM 755 N N . LYS A 1 93 ? 12.480 2.669 -10.238 1.00 92.56 93 LYS A N 1
ATOM 756 C CA . LYS A 1 93 ? 13.324 2.723 -9.034 1.00 92.56 93 LYS A CA 1
ATOM 757 C C . LYS A 1 93 ? 12.776 3.713 -8.010 1.00 92.56 93 LYS A C 1
ATOM 759 O O . LYS A 1 93 ? 12.629 3.355 -6.849 1.00 92.56 93 LYS A O 1
ATOM 764 N N . GLU A 1 94 ? 12.453 4.925 -8.437 1.00 90.25 94 GLU A N 1
ATOM 765 C CA . GLU A 1 94 ? 12.099 6.023 -7.539 1.00 90.25 94 GLU A CA 1
ATOM 766 C C . GLU A 1 94 ? 10.621 5.988 -7.152 1.00 90.25 94 GLU A C 1
ATOM 768 O O . GLU A 1 94 ? 10.300 5.967 -5.967 1.00 90.25 94 GLU A O 1
ATOM 773 N N . GLN A 1 95 ? 9.711 5.922 -8.127 1.00 88.56 95 GLN A N 1
ATOM 774 C CA . GLN A 1 95 ? 8.273 6.039 -7.862 1.00 88.56 95 GLN A CA 1
ATOM 775 C C . GLN A 1 95 ? 7.704 4.719 -7.336 1.00 88.56 95 GLN A C 1
ATOM 777 O O . GLN A 1 95 ? 7.156 4.660 -6.233 1.00 88.56 95 GLN A O 1
ATOM 782 N N . ILE A 1 96 ? 7.908 3.621 -8.075 1.00 91.31 96 ILE A N 1
ATOM 783 C CA . ILE A 1 96 ? 7.440 2.296 -7.635 1.00 91.31 96 ILE A CA 1
ATOM 784 C C . ILE A 1 96 ? 8.197 1.836 -6.383 1.00 91.31 96 ILE A C 1
ATOM 786 O O . ILE A 1 96 ? 7.596 1.230 -5.494 1.00 91.31 96 ILE A O 1
ATOM 790 N N . GLY A 1 97 ? 9.496 2.137 -6.279 1.00 94.06 97 GLY A N 1
ATOM 791 C CA . GLY A 1 97 ? 10.284 1.852 -5.079 1.00 94.06 97 GLY A CA 1
ATOM 792 C C . GLY A 1 97 ? 9.757 2.583 -3.843 1.00 94.06 97 GLY A C 1
ATOM 793 O O . GLY A 1 97 ? 9.499 1.939 -2.827 1.00 94.06 97 GLY A O 1
ATOM 794 N N . ALA A 1 98 ? 9.497 3.891 -3.937 1.00 92.50 98 ALA A N 1
ATOM 795 C CA . ALA A 1 98 ? 8.938 4.660 -2.825 1.00 92.50 98 ALA A CA 1
ATOM 796 C C . ALA A 1 98 ? 7.552 4.151 -2.395 1.00 92.50 98 ALA A C 1
ATOM 798 O O . ALA A 1 98 ? 7.289 4.027 -1.199 1.00 92.50 98 ALA A O 1
ATOM 799 N N . ALA A 1 99 ? 6.677 3.801 -3.345 1.00 93.62 99 ALA A N 1
ATOM 800 C CA . ALA A 1 99 ? 5.367 3.231 -3.027 1.00 93.62 99 ALA A CA 1
ATOM 801 C C . ALA A 1 99 ? 5.471 1.860 -2.335 1.00 93.62 99 ALA A C 1
ATOM 803 O O . ALA A 1 99 ? 4.700 1.571 -1.417 1.00 93.62 99 ALA A O 1
ATOM 804 N N . LYS A 1 100 ? 6.447 1.023 -2.719 1.00 95.62 100 LYS A N 1
ATOM 805 C CA . LYS A 1 100 ? 6.723 -0.256 -2.043 1.00 95.62 100 LYS A CA 1
ATOM 806 C C . LYS A 1 100 ? 7.215 -0.062 -0.609 1.00 95.62 100 LYS A C 1
ATOM 808 O O . LYS A 1 100 ? 6.741 -0.763 0.285 1.00 95.62 100 LYS A O 1
ATOM 813 N N . GLU A 1 101 ? 8.111 0.892 -0.367 1.00 95.88 101 GLU A N 1
ATOM 814 C CA . GLU A 1 101 ? 8.573 1.198 0.994 1.00 95.88 101 GLU A CA 1
ATOM 815 C C . GLU A 1 101 ? 7.452 1.795 1.857 1.00 95.88 101 GLU A C 1
ATOM 817 O O . GLU A 1 101 ? 7.282 1.395 3.012 1.00 95.88 101 GLU A O 1
ATOM 822 N N . ALA A 1 102 ? 6.617 2.675 1.291 1.00 95.62 102 ALA A N 1
ATOM 823 C CA . ALA A 1 102 ? 5.430 3.194 1.971 1.00 95.62 102 ALA A CA 1
ATOM 824 C C . ALA A 1 102 ? 4.458 2.065 2.351 1.00 95.62 102 ALA A C 1
ATOM 826 O O . ALA A 1 102 ? 4.011 2.007 3.497 1.00 95.62 102 ALA A O 1
ATOM 827 N N . LYS A 1 103 ? 4.212 1.112 1.439 1.00 95.81 103 LYS A N 1
ATOM 828 C CA . LYS A 1 103 ? 3.418 -0.091 1.722 1.00 95.81 103 LYS A CA 1
ATOM 829 C C . LYS A 1 103 ? 4.008 -0.899 2.878 1.00 95.81 103 LYS A C 1
ATOM 831 O O . LYS A 1 103 ? 3.289 -1.274 3.793 1.00 95.81 103 LYS A O 1
ATOM 836 N N . LYS A 1 104 ? 5.320 -1.141 2.877 1.00 96.75 104 LYS A N 1
ATOM 837 C CA . LYS A 1 104 ? 5.996 -1.893 3.946 1.00 96.75 104 LYS A CA 1
ATOM 838 C C . LYS A 1 104 ? 5.853 -1.209 5.310 1.00 96.75 104 LYS A C 1
ATOM 840 O O . LYS A 1 104 ? 5.637 -1.879 6.319 1.00 96.75 104 LYS A O 1
ATOM 845 N N . LYS A 1 105 ? 5.963 0.124 5.350 1.00 96.44 105 LYS A N 1
ATOM 846 C CA . LYS A 1 105 ? 5.727 0.925 6.562 1.00 96.44 105 LYS A CA 1
ATOM 847 C C . LYS A 1 105 ? 4.269 0.810 7.018 1.00 96.44 105 LYS A C 1
ATOM 849 O O . LYS A 1 105 ? 4.033 0.584 8.202 1.00 96.44 105 LYS A O 1
ATOM 854 N N . TYR A 1 106 ? 3.318 0.909 6.090 1.00 96.19 106 TYR A N 1
ATOM 855 C CA . TYR A 1 106 ? 1.891 0.724 6.353 1.00 96.19 106 TYR A CA 1
ATOM 856 C C . TYR A 1 106 ? 1.577 -0.665 6.917 1.00 96.19 106 TYR A C 1
ATOM 858 O O . TYR A 1 106 ? 0.960 -0.754 7.976 1.00 96.19 106 TYR A O 1
ATOM 866 N N . ASP A 1 107 ? 2.066 -1.735 6.291 1.00 95.00 107 ASP A N 1
ATOM 867 C CA . ASP A 1 107 ? 1.839 -3.114 6.739 1.00 95.00 107 ASP A CA 1
ATOM 868 C C . ASP A 1 107 ? 2.369 -3.315 8.176 1.00 95.00 107 ASP A C 1
ATOM 870 O O . ASP A 1 107 ? 1.677 -3.863 9.037 1.00 95.00 107 ASP A O 1
ATOM 874 N N . LYS A 1 108 ? 3.561 -2.778 8.481 1.00 95.94 108 LYS A N 1
ATOM 875 C CA . LYS A 1 108 ? 4.167 -2.843 9.821 1.00 95.94 108 LYS A CA 1
ATOM 876 C C . LYS A 1 108 ? 3.352 -2.102 10.883 1.00 95.94 108 LYS A C 1
ATOM 878 O O . LYS A 1 108 ? 3.171 -2.612 11.989 1.00 95.94 108 LYS A O 1
ATOM 883 N N . GLU A 1 109 ? 2.902 -0.883 10.593 1.00 95.69 109 GLU A N 1
ATOM 884 C CA . GLU A 1 109 ? 2.079 -0.125 11.544 1.00 95.69 109 GLU A CA 1
ATOM 885 C C . GLU A 1 109 ? 0.667 -0.717 11.671 1.00 95.69 109 GLU A C 1
ATOM 887 O O . GLU A 1 109 ? 0.101 -0.689 12.761 1.00 95.69 109 GLU A O 1
ATOM 892 N N . THR A 1 110 ? 0.137 -1.343 10.615 1.00 93.50 110 THR A N 1
ATOM 893 C CA . THR A 1 110 ? -1.124 -2.104 10.650 1.00 93.50 110 THR A CA 1
ATOM 894 C C . THR A 1 110 ? -1.031 -3.278 11.622 1.00 93.50 110 THR A C 1
ATOM 896 O O . THR A 1 110 ? -1.912 -3.446 12.465 1.00 93.50 110 THR A O 1
ATOM 899 N N . GLU A 1 111 ? 0.044 -4.070 11.550 1.00 93.50 111 GLU A N 1
ATOM 900 C CA . GLU A 1 111 ? 0.264 -5.210 12.449 1.00 93.50 111 GLU A CA 1
ATOM 901 C C . GLU A 1 111 ? 0.359 -4.760 13.913 1.00 93.50 111 GLU A C 1
ATOM 903 O O . GLU A 1 111 ? -0.311 -5.317 14.786 1.00 93.50 111 GLU A O 1
ATOM 908 N N . LYS A 1 112 ? 1.125 -3.694 14.184 1.00 94.81 112 LYS A N 1
ATOM 909 C CA . LYS A 1 112 ? 1.215 -3.099 15.525 1.00 94.81 112 LYS A CA 1
ATOM 910 C C . LYS A 1 112 ? -0.138 -2.605 16.022 1.00 94.81 112 LYS A C 1
ATOM 912 O O . LYS A 1 112 ? -0.508 -2.903 17.156 1.00 94.81 112 LYS A O 1
ATOM 917 N N . TYR A 1 113 ? -0.865 -1.860 15.190 1.00 94.12 113 TYR A N 1
ATOM 918 C CA . TYR A 1 113 ? -2.171 -1.314 15.538 1.00 94.12 113 TYR A CA 1
ATOM 919 C C . TYR A 1 113 ? -3.156 -2.430 15.893 1.00 94.12 113 TYR A C 1
ATOM 921 O O . TYR A 1 113 ? -3.749 -2.407 16.971 1.00 94.12 113 TYR A O 1
ATOM 929 N N . CYS A 1 114 ? -3.256 -3.456 15.042 1.00 90.94 114 CYS A N 1
ATOM 930 C CA . CYS A 1 114 ? -4.110 -4.617 15.286 1.00 90.94 114 CYS A CA 1
ATOM 931 C C . CYS A 1 114 ? -3.694 -5.378 16.553 1.00 90.94 114 CYS A C 1
ATOM 933 O O . CYS A 1 114 ? -4.554 -5.765 17.340 1.00 90.94 114 CYS A O 1
ATOM 935 N N . GLY A 1 115 ? -2.390 -5.556 16.790 1.00 92.62 115 GLY A N 1
ATOM 936 C CA . GLY A 1 115 ? -1.881 -6.247 17.975 1.00 92.62 115 GLY A CA 1
ATOM 937 C C . GLY A 1 115 ? -2.164 -5.508 19.287 1.00 92.62 115 GLY A C 1
ATOM 938 O O . GLY A 1 115 ? -2.495 -6.138 20.291 1.00 92.62 115 GLY A O 1
ATOM 939 N N . ILE A 1 116 ? -2.060 -4.176 19.304 1.00 94.56 116 ILE A N 1
ATOM 940 C CA . ILE A 1 116 ? -2.435 -3.365 20.474 1.00 94.56 116 ILE A CA 1
ATOM 941 C C . ILE A 1 116 ? -3.952 -3.358 20.668 1.00 94.56 116 ILE A C 1
ATOM 943 O O . ILE A 1 116 ? -4.417 -3.498 21.799 1.00 94.56 116 ILE A O 1
ATOM 947 N N . LEU A 1 117 ? -4.725 -3.258 19.584 1.00 90.94 117 LEU A N 1
ATOM 948 C CA . LEU A 1 117 ? -6.183 -3.302 19.644 1.00 90.94 117 LEU A CA 1
ATOM 949 C C . LEU A 1 117 ? -6.684 -4.631 20.227 1.00 90.94 117 LEU A C 1
ATOM 951 O O . LEU A 1 117 ? -7.544 -4.622 21.102 1.00 90.94 117 LEU A O 1
ATOM 955 N N . ASP A 1 118 ? -6.111 -5.761 19.812 1.00 89.50 118 ASP A N 1
ATOM 956 C CA . ASP A 1 118 ? -6.465 -7.076 20.354 1.00 89.50 118 ASP A CA 1
ATOM 957 C C . ASP A 1 118 ? -6.143 -7.180 21.855 1.00 89.50 118 ASP A C 1
ATOM 959 O O . ASP A 1 118 ? -6.997 -7.570 22.654 1.00 89.50 118 ASP A O 1
ATOM 963 N N . LYS A 1 119 ? -4.953 -6.730 22.282 1.00 92.44 119 LYS A N 1
ATOM 964 C CA . LYS A 1 119 ? -4.594 -6.660 23.712 1.00 92.44 119 LYS A CA 1
ATOM 965 C C . LYS A 1 119 ? -5.570 -5.797 24.507 1.00 92.44 119 LYS A C 1
ATOM 967 O O . LYS A 1 119 ? -5.939 -6.162 25.620 1.00 92.44 119 LYS A O 1
ATOM 972 N N . HIS A 1 120 ? -5.994 -4.674 23.938 1.00 92.56 120 HIS A N 1
ATOM 973 C CA . HIS A 1 120 ? -6.933 -3.756 24.563 1.00 92.56 120 HIS A CA 1
ATOM 974 C C . HIS A 1 120 ? -8.337 -4.365 24.714 1.00 92.56 120 HIS A C 1
ATOM 976 O O . HIS A 1 120 ? -8.918 -4.292 25.796 1.00 92.56 120 HIS A O 1
ATOM 982 N N . LEU A 1 121 ? -8.850 -5.038 23.678 1.00 89.38 121 LEU A N 1
ATOM 983 C CA . LEU A 1 121 ? -10.132 -5.755 23.723 1.00 89.38 121 LEU A CA 1
ATOM 984 C C . LEU A 1 121 ? -10.098 -6.959 24.678 1.00 89.38 121 LEU A C 1
ATOM 986 O O . LEU A 1 121 ? -11.112 -7.328 25.275 1.00 89.38 121 LEU A O 1
ATOM 990 N N . ASN A 1 122 ? -8.925 -7.568 24.847 1.00 88.94 122 ASN A N 1
ATOM 991 C CA . ASN A 1 122 ? -8.703 -8.673 25.773 1.00 88.94 122 ASN A CA 1
ATOM 992 C C . ASN A 1 122 ? -8.412 -8.223 27.214 1.00 88.94 122 ASN A C 1
ATOM 994 O O . ASN A 1 122 ? -8.390 -9.065 28.116 1.00 88.94 122 ASN A O 1
ATOM 998 N N . LEU A 1 123 ? -8.240 -6.921 27.459 1.00 91.88 123 LEU A N 1
ATOM 999 C CA . LEU A 1 123 ? -8.027 -6.378 28.794 1.00 91.88 123 LEU A CA 1
ATOM 1000 C C . LEU A 1 123 ? -9.315 -6.472 29.617 1.00 91.88 123 LEU A C 1
ATOM 1002 O O . LEU A 1 123 ? -10.362 -5.960 29.222 1.00 91.88 123 LEU A O 1
ATOM 1006 N N . SER A 1 124 ? -9.229 -7.113 30.784 1.00 90.25 124 SER A N 1
ATOM 1007 C CA . SER A 1 124 ? -10.397 -7.284 31.645 1.00 90.25 124 SER A CA 1
ATOM 1008 C C . SER A 1 124 ? -10.903 -5.951 32.198 1.00 90.25 124 SER A C 1
ATOM 1010 O O . SER A 1 124 ? -10.115 -5.124 32.658 1.00 90.25 124 SER A O 1
ATOM 1012 N N . SER A 1 125 ? -12.225 -5.796 32.244 1.00 87.56 125 SER A N 1
ATOM 1013 C CA . SER A 1 125 ? -12.916 -4.680 32.896 1.00 87.56 125 SER A CA 1
ATOM 1014 C C . SER A 1 125 ? -12.618 -4.556 34.396 1.00 87.56 125 SER A C 1
ATOM 1016 O O . SER A 1 125 ? -12.791 -3.484 34.964 1.00 87.56 125 SER A O 1
ATOM 1018 N N . LYS A 1 126 ? -12.134 -5.628 35.038 1.00 89.56 126 LYS A N 1
ATOM 1019 C CA . LYS A 1 126 ? -11.800 -5.678 36.473 1.00 89.56 126 LYS A CA 1
ATOM 1020 C C . LYS A 1 126 ? -10.395 -5.155 36.802 1.00 89.56 126 LYS A C 1
ATOM 1022 O O . LYS A 1 126 ? -9.980 -5.195 37.960 1.00 89.56 126 LYS A O 1
ATOM 1027 N N . LYS A 1 127 ? -9.609 -4.749 35.798 1.00 92.44 127 LYS A N 1
ATOM 1028 C CA . LYS A 1 127 ? -8.273 -4.174 36.019 1.00 92.44 127 LYS A CA 1
ATOM 1029 C C . LYS A 1 127 ? -8.372 -2.804 36.690 1.00 92.44 127 LYS A C 1
ATOM 1031 O O . LYS A 1 127 ? -9.431 -2.186 36.716 1.00 92.44 127 LYS A O 1
ATOM 1036 N N . LYS A 1 128 ? -7.255 -2.341 37.261 1.00 93.19 128 LYS A N 1
ATOM 1037 C CA . LYS A 1 128 ? -7.199 -1.020 37.900 1.00 93.19 128 LYS A CA 1
ATOM 1038 C C . LYS A 1 128 ? -7.504 0.061 36.865 1.00 93.19 128 LYS A C 1
ATOM 1040 O O . LYS A 1 128 ? -6.989 -0.015 35.753 1.00 93.19 128 LYS A O 1
ATOM 1045 N N . GLU A 1 129 ? -8.249 1.087 37.266 1.00 92.06 129 GLU A N 1
ATOM 1046 C CA . GLU A 1 129 ? -8.631 2.207 36.395 1.00 92.06 129 GLU A CA 1
ATOM 1047 C C . GLU A 1 129 ? -7.423 2.839 35.687 1.00 92.06 129 GLU A C 1
ATOM 1049 O O . GLU A 1 129 ? -7.460 3.066 34.484 1.00 92.06 129 GLU A O 1
ATOM 1054 N N . SER A 1 130 ? -6.295 3.002 36.388 1.00 93.88 130 SER A N 1
ATOM 1055 C CA . SER A 1 130 ? -5.058 3.515 35.787 1.00 93.88 130 SER A CA 1
ATOM 1056 C C . SER A 1 130 ? -4.538 2.655 34.628 1.00 93.88 130 SER A C 1
ATOM 1058 O O . SER A 1 130 ? -4.060 3.190 33.635 1.00 93.88 130 SER A O 1
ATOM 1060 N N . GLN A 1 131 ? -4.669 1.328 34.719 1.00 93.25 131 GLN A N 1
ATOM 1061 C CA . GLN A 1 131 ? -4.267 0.407 33.650 1.00 93.25 131 GLN A CA 1
ATOM 1062 C C . GLN A 1 131 ? -5.239 0.453 32.468 1.00 93.25 131 GLN A C 1
ATOM 1064 O O . GLN A 1 131 ? -4.831 0.252 31.326 1.00 93.25 131 GLN A O 1
ATOM 1069 N N . LEU A 1 132 ? -6.529 0.692 32.731 1.00 92.50 132 LEU A N 1
ATOM 1070 C CA . LEU A 1 132 ? -7.534 0.855 31.682 1.00 92.50 132 LEU A CA 1
ATOM 1071 C C . LEU A 1 132 ? -7.276 2.141 30.892 1.00 92.50 132 LEU A C 1
ATOM 1073 O O . LEU A 1 132 ? -7.246 2.088 29.665 1.00 92.50 132 LEU A O 1
ATOM 1077 N N . GLN A 1 133 ? -7.010 3.244 31.595 1.00 94.06 133 GLN A N 1
ATOM 1078 C CA . GLN A 1 133 ? -6.685 4.542 31.003 1.00 94.06 133 GLN A CA 1
ATOM 1079 C C . GLN A 1 133 ? -5.376 4.506 30.208 1.00 94.06 133 GLN A C 1
ATOM 1081 O O . GLN A 1 133 ? -5.313 5.039 29.104 1.00 94.06 133 GLN A O 1
ATOM 1086 N N . GLU A 1 134 ? -4.341 3.836 30.721 1.00 95.06 134 GLU A N 1
ATOM 1087 C CA . GLU A 1 134 ? -3.076 3.664 29.997 1.00 95.06 134 GLU A CA 1
ATOM 1088 C C . GLU A 1 134 ? -3.274 2.896 28.680 1.00 95.06 134 GLU A C 1
ATOM 1090 O O . GLU A 1 134 ? -2.735 3.287 27.643 1.00 95.06 134 GLU A O 1
ATOM 1095 N N . ALA A 1 135 ? -4.097 1.842 28.693 1.00 94.25 135 ALA A N 1
ATOM 1096 C CA . ALA A 1 135 ? -4.432 1.098 27.482 1.00 94.25 135 ALA A CA 1
ATOM 1097 C C . ALA A 1 135 ? -5.226 1.949 26.473 1.00 94.25 135 ALA A C 1
ATOM 1099 O O . ALA A 1 135 ? -4.973 1.849 25.272 1.00 94.25 135 ALA A O 1
ATOM 1100 N N . ASP A 1 136 ? -6.145 2.799 26.946 1.00 93.38 136 ASP A N 1
ATOM 1101 C CA . ASP A 1 136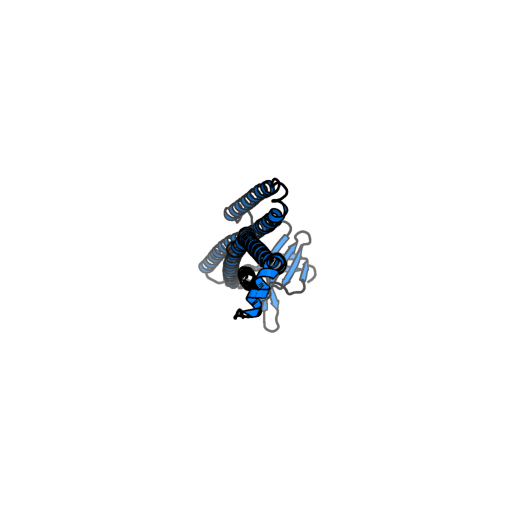 ? -6.930 3.706 26.097 1.00 93.38 136 ASP A CA 1
ATOM 1102 C C . ASP A 1 136 ? -6.011 4.720 25.392 1.00 93.38 136 ASP A C 1
ATOM 1104 O O . ASP A 1 136 ? -6.041 4.846 24.165 1.00 93.38 136 ASP A O 1
ATOM 1108 N N . ILE A 1 137 ? -5.106 5.353 26.150 1.00 94.44 137 ILE A N 1
ATOM 1109 C CA . ILE A 1 137 ? -4.096 6.288 25.626 1.00 94.44 137 ILE A CA 1
ATOM 1110 C C . ILE A 1 137 ? -3.183 5.594 24.608 1.00 94.44 137 ILE A C 1
ATOM 1112 O O . ILE A 1 137 ? -2.891 6.148 23.545 1.00 94.44 137 ILE A O 1
ATOM 1116 N N . GLN A 1 138 ? -2.736 4.370 24.906 1.00 94.69 138 GLN A N 1
ATOM 1117 C CA . GLN A 1 138 ? -1.875 3.611 24.003 1.00 94.69 138 GLN A CA 1
ATOM 1118 C C . GLN A 1 138 ? -2.568 3.340 22.663 1.00 94.69 138 GLN A C 1
ATOM 1120 O O . GLN A 1 138 ? -1.941 3.504 21.614 1.00 94.69 138 GLN A O 1
ATOM 1125 N N . VAL A 1 139 ? -3.846 2.947 22.688 1.00 93.31 139 VAL A N 1
ATOM 1126 C CA . VAL A 1 139 ? -4.650 2.695 21.484 1.00 93.31 139 VAL A CA 1
ATOM 1127 C C . VAL A 1 139 ? -4.828 3.963 20.664 1.00 93.31 139 VAL A C 1
ATOM 1129 O O . VAL A 1 139 ? -4.698 3.905 19.441 1.00 93.31 139 VAL A O 1
ATOM 1132 N N . ASP A 1 140 ? -5.090 5.101 21.301 1.00 90.94 140 ASP A N 1
ATOM 1133 C CA . ASP A 1 140 ? -5.235 6.371 20.592 1.00 90.94 140 ASP A CA 1
ATOM 1134 C C . ASP A 1 140 ? -3.932 6.805 19.913 1.00 90.94 140 ASP A C 1
ATOM 1136 O O . ASP A 1 140 ? -3.952 7.188 18.739 1.00 90.94 140 ASP A O 1
ATOM 1140 N N . LEU A 1 141 ? -2.790 6.632 20.585 1.00 92.31 141 LEU A N 1
ATOM 1141 C CA . LEU A 1 141 ? -1.477 6.925 20.013 1.00 92.31 141 LEU A CA 1
ATOM 1142 C C . LEU A 1 141 ? -1.188 6.061 18.775 1.00 92.31 141 LEU A C 1
ATOM 1144 O O . LEU A 1 141 ? -0.812 6.580 17.719 1.00 92.31 141 LEU A O 1
ATOM 1148 N N . VAL A 1 142 ? -1.377 4.738 18.874 1.00 93.62 142 VAL A N 1
ATOM 1149 C CA . VAL A 1 142 ? -1.122 3.848 17.728 1.00 93.62 142 VAL A CA 1
ATOM 1150 C C . VAL A 1 142 ? -2.139 4.043 16.606 1.00 93.62 142 VAL A C 1
ATOM 1152 O O . VAL A 1 142 ? -1.777 3.913 15.439 1.00 93.62 142 VAL A O 1
ATOM 1155 N N . ARG A 1 143 ? -3.386 4.410 16.928 1.00 89.44 143 ARG A N 1
ATOM 1156 C CA . ARG A 1 143 ? -4.427 4.738 15.945 1.00 89.44 143 ARG A CA 1
ATOM 1157 C C . ARG A 1 143 ? -4.043 5.971 15.134 1.00 89.44 143 ARG A C 1
ATOM 1159 O O . ARG A 1 143 ? -4.133 5.940 13.910 1.00 89.44 143 ARG A O 1
ATOM 1166 N N . GLN A 1 144 ? -3.593 7.038 15.797 1.00 88.44 144 GLN A N 1
ATOM 1167 C CA . GLN A 1 144 ? -3.155 8.256 15.118 1.00 88.44 144 GLN A CA 1
ATOM 1168 C C . GLN A 1 144 ? -1.996 7.959 14.161 1.00 88.44 144 GLN A C 1
ATOM 1170 O O . GLN A 1 144 ? -2.034 8.361 12.997 1.00 88.44 144 GLN A O 1
ATOM 1175 N N . ARG A 1 145 ? -1.002 7.189 14.623 1.00 91.25 145 ARG A N 1
ATOM 1176 C CA . ARG A 1 145 ? 0.139 6.812 13.785 1.00 91.25 145 ARG A CA 1
ATOM 1177 C C . ARG A 1 145 ? -0.269 5.934 12.603 1.00 91.25 145 ARG A C 1
ATOM 1179 O O . ARG A 1 145 ? 0.223 6.139 11.495 1.00 91.25 145 ARG A O 1
ATOM 1186 N N . PHE A 1 146 ? -1.173 4.983 12.823 1.00 91.62 146 PHE A N 1
ATOM 1187 C CA . PHE A 1 146 ? -1.723 4.145 11.764 1.00 91.62 146 PHE A CA 1
ATOM 1188 C C . PHE A 1 146 ? -2.413 4.987 10.683 1.00 91.62 146 PHE A C 1
ATOM 1190 O O . PHE A 1 146 ? -2.127 4.797 9.501 1.00 91.62 146 PHE A O 1
ATOM 1197 N N . TYR A 1 147 ? -3.254 5.955 11.058 1.00 87.94 147 TYR A N 1
ATOM 1198 C CA . TYR A 1 147 ? -3.916 6.837 10.090 1.00 87.94 147 TYR A CA 1
ATOM 1199 C C . TYR A 1 147 ? -2.936 7.697 9.299 1.00 87.94 147 TYR A C 1
ATOM 1201 O O . TYR A 1 147 ? -3.054 7.786 8.079 1.00 87.94 147 TYR A O 1
ATOM 1209 N N . GLU A 1 148 ? -1.937 8.276 9.961 1.00 88.31 148 GLU A N 1
ATOM 1210 C CA . GLU A 1 148 ? -0.918 9.080 9.290 1.00 88.31 148 GLU A CA 1
ATOM 1211 C C . GLU A 1 148 ? -0.181 8.277 8.206 1.00 88.31 148 GLU A C 1
ATOM 1213 O O . GLU A 1 148 ? -0.060 8.729 7.067 1.00 88.31 148 GLU A O 1
ATOM 1218 N N . VAL A 1 149 ? 0.263 7.060 8.539 1.00 92.44 149 VAL A N 1
ATOM 1219 C CA . VAL A 1 149 ? 0.982 6.184 7.601 1.00 92.44 149 VAL A CA 1
ATOM 1220 C C . VAL A 1 149 ? 0.057 5.627 6.515 1.00 92.44 149 VAL A C 1
ATOM 1222 O O . VAL A 1 149 ? 0.489 5.455 5.376 1.00 92.44 149 VAL A O 1
ATOM 1225 N N . SER A 1 150 ? -1.217 5.385 6.832 1.00 90.88 150 SER A N 1
ATOM 1226 C CA . SER A 1 150 ? -2.225 4.971 5.846 1.00 90.88 150 SER A CA 1
ATOM 1227 C C . SER A 1 150 ? -2.423 6.039 4.774 1.00 90.88 150 SER A C 1
ATOM 1229 O O . SER A 1 150 ? -2.392 5.728 3.585 1.00 90.88 150 SER A O 1
ATOM 1231 N N . LEU A 1 151 ? -2.560 7.305 5.183 1.00 89.00 151 LEU A N 1
ATOM 1232 C CA . LEU A 1 151 ? -2.686 8.432 4.257 1.00 89.00 151 LEU A CA 1
ATOM 1233 C C . LEU A 1 151 ? -1.426 8.606 3.402 1.00 89.00 151 LEU A C 1
ATOM 1235 O O . LEU A 1 151 ? -1.537 8.783 2.192 1.00 89.00 151 LEU A O 1
ATOM 1239 N N . GLU A 1 152 ? -0.233 8.490 3.996 1.00 90.06 152 GLU A N 1
ATOM 1240 C CA . GLU A 1 152 ? 1.033 8.516 3.245 1.00 90.06 152 GLU A CA 1
ATOM 1241 C C . GLU A 1 152 ? 1.096 7.421 2.175 1.00 90.06 152 GLU A C 1
ATOM 1243 O O . GLU A 1 152 ? 1.549 7.670 1.056 1.00 90.06 152 GLU A O 1
ATOM 1248 N N . TYR A 1 153 ? 0.640 6.209 2.501 1.00 94.12 153 TYR A N 1
ATOM 1249 C CA . TYR A 1 153 ? 0.619 5.106 1.549 1.00 94.12 153 TYR A CA 1
ATOM 1250 C C . TYR A 1 153 ? -0.373 5.357 0.407 1.00 94.12 153 TYR A C 1
ATOM 1252 O O . TYR A 1 153 ? 0.015 5.243 -0.757 1.00 94.12 153 TYR A O 1
ATOM 1260 N N . VAL A 1 154 ? -1.611 5.760 0.714 1.00 90.56 154 VAL A N 1
ATOM 1261 C CA . VAL A 1 154 ? -2.627 6.102 -0.300 1.00 90.56 154 VAL A CA 1
ATOM 1262 C C . VAL A 1 154 ? -2.119 7.204 -1.227 1.00 90.56 154 VAL A C 1
ATOM 1264 O O . VAL A 1 154 ? -2.205 7.062 -2.446 1.00 90.56 154 VAL A O 1
ATOM 1267 N N . PHE A 1 155 ? -1.504 8.245 -0.663 1.00 86.81 155 PHE A N 1
ATOM 1268 C CA . PHE A 1 155 ? -0.904 9.332 -1.429 1.00 86.81 155 PHE A CA 1
ATOM 1269 C C . PHE A 1 155 ? 0.172 8.828 -2.395 1.00 86.81 155 PHE A C 1
ATOM 1271 O O . PHE A 1 155 ? 0.175 9.178 -3.572 1.00 86.81 155 PHE A O 1
ATOM 1278 N N . LYS A 1 156 ? 1.073 7.952 -1.932 1.00 89.25 156 LYS A N 1
ATOM 1279 C CA . LYS A 1 156 ? 2.119 7.381 -2.791 1.00 89.25 156 LYS A CA 1
ATOM 1280 C C . LYS A 1 156 ? 1.558 6.497 -3.899 1.00 89.25 156 LYS A C 1
ATOM 1282 O O . LYS A 1 156 ? 2.108 6.486 -4.998 1.00 89.25 156 LYS A O 1
ATOM 1287 N N . VAL A 1 157 ? 0.471 5.774 -3.638 1.00 89.00 157 VAL A N 1
ATOM 1288 C CA . VAL A 1 157 ? -0.228 5.002 -4.673 1.00 89.00 157 VAL A CA 1
ATOM 1289 C C . VAL A 1 157 ? -0.847 5.933 -5.714 1.00 89.00 157 VAL A C 1
ATOM 1291 O O . VAL A 1 157 ? -0.665 5.686 -6.905 1.00 89.00 157 VAL A O 1
ATOM 1294 N N . GLN A 1 158 ? -1.521 7.005 -5.291 1.00 84.25 158 GLN A N 1
ATOM 1295 C CA . GLN A 1 158 ? -2.077 8.010 -6.204 1.00 84.25 158 GLN A CA 1
ATOM 1296 C C . GLN A 1 158 ? -0.980 8.670 -7.046 1.00 84.25 158 GLN A C 1
ATOM 1298 O O . GLN A 1 158 ? -1.084 8.671 -8.268 1.00 84.25 158 GLN A O 1
ATOM 1303 N N . GLU A 1 159 ? 0.125 9.101 -6.428 1.00 83.62 159 GLU A N 1
ATOM 1304 C CA . GLU A 1 159 ? 1.271 9.689 -7.133 1.00 83.62 159 GLU A CA 1
ATOM 1305 C C . GLU A 1 159 ? 1.815 8.753 -8.226 1.00 83.62 159 GLU A C 1
ATOM 1307 O O . GLU A 1 159 ? 2.105 9.193 -9.338 1.00 83.62 159 GLU A O 1
ATOM 1312 N N . VAL A 1 160 ? 1.921 7.449 -7.947 1.00 86.69 160 VAL A N 1
ATOM 1313 C CA . VAL A 1 160 ? 2.333 6.454 -8.948 1.00 86.69 160 VAL A CA 1
ATOM 1314 C C . VAL A 1 160 ? 1.318 6.334 -10.086 1.00 86.69 160 VAL A C 1
ATOM 1316 O O . VAL A 1 160 ? 1.733 6.258 -11.241 1.00 86.69 160 VAL A O 1
ATOM 1319 N N . GLN A 1 161 ? 0.016 6.287 -9.788 1.00 77.44 161 GLN A N 1
ATOM 1320 C CA . GLN A 1 161 ? -1.026 6.162 -10.814 1.00 77.44 161 GLN A CA 1
ATOM 1321 C C . GLN A 1 161 ? -1.043 7.372 -11.749 1.00 77.44 161 GLN A C 1
ATOM 1323 O O . GLN A 1 161 ? -1.089 7.203 -12.967 1.00 77.44 161 GLN A O 1
ATOM 1328 N N . GLU A 1 162 ? -0.938 8.579 -11.199 1.00 74.38 162 GLU A N 1
ATOM 1329 C CA . GLU A 1 162 ? -0.924 9.800 -12.003 1.00 74.38 162 GLU A CA 1
ATOM 1330 C C . GLU A 1 162 ? 0.365 9.908 -12.830 1.00 74.38 162 GLU A C 1
ATOM 1332 O O . GLU A 1 162 ? 0.311 10.162 -14.032 1.00 74.38 162 GLU A O 1
ATOM 1337 N N . ARG A 1 163 ? 1.535 9.634 -12.234 1.00 75.06 163 ARG A N 1
ATOM 1338 C CA . ARG A 1 163 ? 2.815 9.660 -12.966 1.00 75.06 163 ARG A CA 1
ATOM 1339 C C . ARG A 1 163 ? 2.921 8.561 -14.020 1.00 75.06 163 ARG A C 1
ATOM 1341 O O . ARG A 1 163 ? 3.570 8.777 -15.037 1.00 75.06 163 ARG A O 1
ATOM 1348 N N . LYS A 1 164 ? 2.273 7.405 -13.825 1.00 73.06 164 LYS A N 1
ATOM 1349 C CA . LYS A 1 164 ? 2.186 6.350 -14.848 1.00 73.06 164 LYS A CA 1
ATOM 1350 C C . LYS A 1 164 ? 1.508 6.873 -16.119 1.00 73.06 164 LYS A C 1
ATOM 1352 O O . LYS A 1 164 ? 1.950 6.547 -17.212 1.00 73.06 164 LYS A O 1
ATOM 1357 N N . MET A 1 165 ? 0.465 7.691 -15.992 1.00 63.22 165 MET A N 1
ATOM 1358 C CA . MET A 1 165 ? -0.193 8.301 -17.152 1.00 63.22 165 MET A CA 1
ATOM 1359 C C . MET A 1 165 ? 0.692 9.334 -17.864 1.00 63.22 165 MET A C 1
ATOM 1361 O O . MET A 1 165 ? 0.427 9.627 -19.017 1.00 63.22 165 MET A O 1
ATOM 1365 N N . PHE A 1 166 ? 1.734 9.866 -17.219 1.00 63.12 166 PHE A N 1
ATOM 1366 C CA . PHE A 1 166 ? 2.649 10.859 -17.792 1.00 63.12 166 PHE A CA 1
ATOM 1367 C C . PHE A 1 166 ? 3.892 10.205 -18.417 1.00 63.12 166 PHE A C 1
ATOM 1369 O O . PHE A 1 166 ? 4.110 10.301 -19.619 1.00 63.12 166 PHE A O 1
ATOM 1376 N N . GLU A 1 167 ? 4.643 9.438 -17.623 1.00 62.66 167 GLU A N 1
ATOM 1377 C CA . GLU A 1 167 ? 5.927 8.821 -18.005 1.00 62.66 167 GLU A CA 1
ATOM 1378 C C . GLU A 1 167 ? 5.787 7.709 -19.057 1.00 62.66 167 GLU A C 1
ATOM 1380 O O . GLU A 1 167 ? 6.776 7.301 -19.651 1.00 62.66 167 GLU A O 1
ATOM 1385 N N . PHE A 1 168 ? 4.580 7.181 -19.285 1.00 62.97 168 PHE A N 1
ATOM 1386 C CA . PHE A 1 168 ? 4.342 6.185 -20.339 1.00 62.97 168 PHE A CA 1
ATOM 1387 C C . PHE A 1 168 ? 3.674 6.768 -21.581 1.00 62.97 168 PHE A C 1
ATOM 1389 O O . PHE A 1 168 ? 3.892 6.258 -22.673 1.00 62.97 168 PHE A O 1
ATOM 1396 N N . VAL A 1 169 ? 2.847 7.802 -21.430 1.00 59.44 169 VAL A N 1
ATOM 1397 C CA . VAL A 1 169 ? 2.074 8.363 -22.544 1.00 59.44 169 VAL A CA 1
ATOM 1398 C C . VAL A 1 169 ? 2.884 9.442 -23.259 1.00 59.44 169 VAL A C 1
ATOM 1400 O O . VAL A 1 169 ? 2.894 9.473 -24.480 1.00 59.44 169 VAL A O 1
ATOM 1403 N N . GLU A 1 170 ? 3.636 10.275 -22.537 1.00 58.53 170 GLU A N 1
ATOM 1404 C CA . GLU A 1 170 ? 4.441 11.342 -23.143 1.00 58.53 170 GLU A CA 1
ATOM 1405 C C . GLU A 1 170 ? 5.604 10.818 -24.007 1.00 58.53 170 GLU A C 1
ATOM 1407 O O . GLU A 1 170 ? 5.777 11.353 -25.098 1.00 58.53 170 GLU A O 1
ATOM 1412 N N . PRO A 1 171 ? 6.355 9.759 -23.631 1.00 58.59 171 PRO A N 1
ATOM 1413 C CA . PRO A 1 171 ? 7.448 9.270 -24.473 1.00 58.59 171 PRO A CA 1
ATOM 1414 C C . PRO A 1 171 ? 6.980 8.456 -25.688 1.00 58.59 171 PRO A C 1
ATOM 1416 O O . PRO A 1 171 ? 7.625 8.466 -26.730 1.00 58.59 171 PRO A O 1
ATOM 1419 N N . VAL A 1 172 ? 5.835 7.774 -25.574 1.00 56.72 172 VAL A N 1
ATOM 1420 C CA . VAL A 1 172 ? 5.219 7.048 -26.700 1.00 56.72 172 VAL A CA 1
ATOM 1421 C C . VAL A 1 172 ? 4.600 8.034 -27.691 1.00 56.72 172 VAL A C 1
ATOM 1423 O O . VAL A 1 172 ? 4.755 7.872 -28.896 1.00 56.72 172 VAL A O 1
ATOM 1426 N N . ILE A 1 173 ? 3.963 9.100 -27.195 1.00 53.72 173 ILE A N 1
ATOM 1427 C CA . ILE A 1 173 ? 3.447 10.170 -28.051 1.00 53.72 173 ILE A CA 1
ATOM 1428 C C . ILE A 1 173 ? 4.588 11.034 -28.595 1.00 53.72 173 ILE A C 1
ATOM 1430 O O . ILE A 1 173 ? 4.467 11.522 -29.706 1.00 53.72 173 ILE A O 1
ATOM 1434 N N . SER A 1 174 ? 5.707 11.234 -27.893 1.00 53.66 174 SER A N 1
ATOM 1435 C CA . SER A 1 174 ? 6.819 12.033 -28.427 1.00 53.66 174 SER A CA 1
ATOM 1436 C C . SER A 1 174 ? 7.516 11.347 -29.606 1.00 53.66 174 SER A C 1
ATOM 1438 O O . SER A 1 174 ? 7.864 12.036 -30.563 1.00 53.66 174 SER A O 1
ATOM 1440 N N . GLU A 1 175 ? 7.619 10.014 -29.626 1.00 51.69 175 GLU A N 1
ATOM 1441 C CA . GLU A 1 175 ? 8.087 9.276 -30.812 1.00 51.69 175 GLU A CA 1
ATOM 1442 C C . GLU A 1 175 ? 7.156 9.462 -32.029 1.00 51.69 175 GLU A C 1
ATOM 1444 O O . GLU A 1 175 ? 7.638 9.549 -33.158 1.00 51.69 175 GLU A O 1
ATOM 1449 N N . GLU A 1 176 ? 5.842 9.609 -31.813 1.00 50.62 176 GLU A N 1
ATOM 1450 C CA . GLU A 1 176 ? 4.834 9.787 -32.874 1.00 50.62 176 GLU A CA 1
ATOM 1451 C C . GLU A 1 176 ? 4.556 11.272 -33.232 1.00 50.62 176 GLU A C 1
ATOM 1453 O O . GLU A 1 176 ? 4.181 11.586 -34.361 1.00 50.62 176 GLU A O 1
ATOM 1458 N N . LEU A 1 177 ? 4.790 12.214 -32.306 1.00 47.09 177 LEU A N 1
ATOM 1459 C CA . LEU A 1 177 ? 4.380 13.628 -32.390 1.00 47.09 177 LEU A CA 1
ATOM 1460 C C . LEU A 1 177 ? 5.548 14.620 -32.537 1.00 47.09 177 LEU A C 1
ATOM 1462 O O . LEU A 1 177 ? 5.313 15.785 -32.868 1.00 47.09 177 LEU A O 1
ATOM 1466 N N . ILE A 1 178 ? 6.811 14.194 -32.397 1.00 48.84 178 ILE A N 1
ATOM 1467 C CA . ILE A 1 178 ? 7.962 15.009 -32.843 1.00 48.84 178 ILE A CA 1
ATOM 1468 C C . ILE A 1 178 ? 7.853 15.327 -34.351 1.00 48.84 178 ILE A C 1
ATOM 1470 O O . ILE A 1 178 ? 8.347 16.361 -34.799 1.00 48.84 178 ILE A O 1
ATOM 1474 N N . PHE A 1 179 ? 7.108 14.527 -35.124 1.00 45.50 179 PHE A N 1
ATOM 1475 C CA . PHE A 1 179 ? 6.803 14.809 -36.529 1.00 45.50 179 PHE A CA 1
ATOM 1476 C C . PHE A 1 179 ? 5.678 15.844 -36.771 1.00 45.50 179 PHE A C 1
ATOM 1478 O O . PHE A 1 179 ? 5.580 16.330 -37.897 1.00 45.50 179 PHE A O 1
ATOM 1485 N N . LEU A 1 180 ? 4.837 16.211 -35.784 1.00 39.53 180 LEU A N 1
ATOM 1486 C CA . LEU A 1 180 ? 3.573 16.946 -36.033 1.00 39.53 180 LEU A CA 1
ATOM 1487 C C . LEU A 1 180 ? 3.235 18.120 -35.080 1.00 39.53 180 LEU A C 1
ATOM 1489 O O . LEU A 1 180 ? 2.105 18.600 -35.089 1.00 39.53 180 LEU A O 1
ATOM 1493 N N . GLY A 1 181 ? 4.193 18.661 -34.321 1.00 47.06 181 GLY A N 1
ATOM 1494 C CA . GLY A 1 181 ? 4.025 19.948 -33.617 1.00 47.06 181 GLY A CA 1
ATOM 1495 C C . GLY A 1 181 ? 3.389 19.842 -32.220 1.00 47.06 181 GLY A C 1
ATOM 1496 O O . GLY A 1 181 ? 2.176 19.746 -32.052 1.00 47.06 181 GLY A O 1
ATOM 1497 N N . GLY A 1 182 ? 4.236 19.910 -31.189 1.00 48.03 182 GLY A N 1
ATOM 1498 C CA . GLY A 1 182 ? 3.911 19.636 -29.781 1.00 48.03 182 GLY A CA 1
ATOM 1499 C C . GLY A 1 182 ? 3.118 20.711 -29.023 1.00 48.03 182 GLY A C 1
ATOM 1500 O O . GLY A 1 182 ? 3.650 21.327 -28.103 1.00 48.03 182 GLY A O 1
ATOM 1501 N N . GLY A 1 183 ? 1.842 20.910 -29.363 1.00 48.38 183 GLY A N 1
ATOM 1502 C CA . GLY A 1 183 ? 0.923 21.779 -28.605 1.00 48.38 183 GLY A CA 1
ATOM 1503 C C . GLY A 1 183 ? 0.124 21.081 -27.490 1.00 48.38 183 GLY A C 1
ATOM 1504 O O . GLY A 1 183 ? -0.197 21.699 -26.475 1.00 48.38 183 GLY A O 1
ATOM 1505 N N . GLU A 1 184 ? -0.190 19.791 -27.634 1.00 50.09 184 GLU A N 1
ATOM 1506 C CA . GLU A 1 184 ? -1.142 19.091 -26.746 1.00 50.09 184 GLU A CA 1
ATOM 1507 C C . GLU A 1 184 ? -0.512 18.524 -25.457 1.00 50.09 184 GLU A C 1
ATOM 1509 O O . GLU A 1 184 ? -1.193 18.334 -24.443 1.00 50.09 184 GLU A O 1
ATOM 1514 N N . THR A 1 185 ? 0.807 18.331 -25.436 1.00 50.16 185 THR A N 1
ATOM 1515 C CA . THR A 1 185 ? 1.560 17.833 -24.271 1.00 50.16 185 THR A CA 1
ATOM 1516 C C . THR A 1 185 ? 1.574 18.828 -23.101 1.00 50.16 185 THR A C 1
ATOM 1518 O O . THR A 1 185 ? 1.480 18.427 -21.940 1.00 50.16 185 THR A O 1
ATOM 1521 N N . TYR A 1 186 ? 1.582 20.137 -23.375 1.00 48.44 186 TYR A N 1
ATOM 1522 C CA . TYR A 1 186 ? 1.654 21.180 -22.340 1.00 48.44 186 TYR A CA 1
ATOM 1523 C C . TYR A 1 186 ? 0.346 21.352 -21.542 1.00 48.44 186 TYR A C 1
ATOM 1525 O O . TYR A 1 186 ? 0.375 21.601 -20.335 1.00 48.44 186 TYR A O 1
ATOM 1533 N N . MET A 1 187 ? -0.821 21.191 -22.180 1.00 47.72 187 MET A N 1
ATOM 1534 C CA . MET A 1 187 ? -2.119 21.347 -21.501 1.00 47.72 187 MET A CA 1
ATOM 1535 C C . MET A 1 187 ? -2.424 20.197 -20.533 1.00 47.72 187 MET A C 1
ATOM 1537 O O . MET A 1 187 ? -3.011 20.414 -19.470 1.00 47.72 187 MET A O 1
ATOM 1541 N N . THR A 1 188 ? -1.964 18.987 -20.851 1.00 52.75 188 THR A N 1
ATOM 1542 C CA . THR A 1 188 ? -2.102 17.812 -19.977 1.00 52.75 188 THR A CA 1
ATOM 1543 C C . THR A 1 188 ? -1.239 17.951 -18.714 1.00 52.75 188 THR A C 1
ATOM 1545 O O . THR A 1 188 ? -1.671 17.580 -17.621 1.00 52.75 188 THR A O 1
ATOM 1548 N N . ARG A 1 189 ? -0.067 18.596 -18.832 1.00 52.25 189 ARG A N 1
ATOM 1549 C CA . ARG A 1 189 ? 0.853 18.891 -17.721 1.00 52.25 189 ARG A CA 1
ATOM 1550 C C . ARG A 1 189 ? 0.266 19.854 -16.677 1.00 52.25 189 ARG A C 1
ATOM 1552 O O . ARG A 1 189 ? 0.348 19.580 -15.483 1.00 52.25 189 ARG A O 1
ATOM 1559 N N . ASN A 1 190 ? -0.397 20.930 -17.106 1.00 53.50 190 ASN A N 1
ATOM 1560 C CA . ASN A 1 190 ? -1.009 21.906 -16.187 1.00 53.50 190 ASN A CA 1
ATOM 1561 C C . ASN A 1 190 ? -2.207 21.328 -15.406 1.00 53.50 190 ASN A C 1
ATOM 1563 O O . ASN A 1 190 ? -2.433 21.681 -14.250 1.00 53.50 190 ASN A O 1
ATOM 1567 N N . ARG A 1 191 ? -2.966 20.400 -16.007 1.00 57.12 191 ARG A N 1
ATOM 1568 C CA . ARG A 1 191 ? -4.079 19.703 -15.334 1.00 57.12 191 ARG A CA 1
ATOM 1569 C C . ARG A 1 191 ? -3.589 18.711 -14.265 1.00 57.12 191 ARG A C 1
ATOM 1571 O O . ARG A 1 191 ? -4.261 18.504 -13.253 1.00 57.12 191 ARG A O 1
ATOM 1578 N N . PHE A 1 192 ? -2.406 18.135 -14.473 1.00 55.34 192 PHE A N 1
ATOM 1579 C CA . PHE A 1 192 ? -1.741 17.224 -13.540 1.00 55.34 192 PHE A CA 1
ATOM 1580 C C . PHE A 1 192 ? -1.227 17.942 -12.281 1.00 55.34 192 PHE A C 1
ATOM 1582 O O . PHE A 1 192 ? -1.512 17.498 -11.170 1.00 55.34 192 PHE A O 1
ATOM 1589 N N . GLU A 1 193 ? -0.542 19.081 -12.427 1.00 60.28 193 GLU A N 1
ATOM 1590 C CA . GLU A 1 193 ? -0.054 19.855 -11.271 1.00 60.28 193 GLU A CA 1
ATOM 1591 C C . GLU A 1 193 ? -1.205 20.355 -10.377 1.00 60.28 193 GLU A C 1
ATOM 1593 O O . GLU A 1 193 ? -1.078 20.360 -9.150 1.00 60.28 193 GLU A O 1
ATOM 1598 N N . GLY A 1 194 ? -2.359 20.679 -10.974 1.00 60.25 194 GLY A N 1
ATOM 1599 C CA . GLY A 1 194 ? -3.582 21.024 -10.242 1.00 60.25 194 GLY A CA 1
ATOM 1600 C C . GLY A 1 194 ? -4.117 19.874 -9.381 1.00 60.25 194 GLY A C 1
ATOM 1601 O O . GLY A 1 194 ? -4.307 20.047 -8.179 1.00 60.25 194 GLY A O 1
ATOM 1602 N N . THR A 1 195 ? -4.276 18.681 -9.964 1.00 61.56 195 THR A N 1
ATOM 1603 C CA . THR A 1 195 ? -4.823 17.502 -9.256 1.00 61.56 195 THR A CA 1
ATOM 1604 C C . THR A 1 195 ? -3.909 17.068 -8.105 1.00 61.56 195 THR A C 1
ATOM 1606 O O . THR A 1 195 ? -4.371 16.816 -6.991 1.00 61.56 195 THR A O 1
ATOM 1609 N N . ARG A 1 196 ? -2.589 17.085 -8.326 1.00 67.38 196 ARG A N 1
ATOM 1610 C CA . ARG A 1 196 ? -1.596 16.792 -7.285 1.00 67.38 196 ARG A CA 1
ATOM 1611 C C . ARG A 1 196 ? -1.711 17.750 -6.094 1.00 67.38 196 ARG A C 1
ATOM 1613 O O . ARG A 1 196 ? -1.705 17.307 -4.946 1.00 67.38 196 ARG A O 1
ATOM 1620 N N . SER A 1 197 ? -1.814 19.052 -6.363 1.00 70.56 197 SER A N 1
ATOM 1621 C CA . SER A 1 197 ? -1.944 20.087 -5.329 1.00 70.56 197 SER A CA 1
ATOM 1622 C C . SER A 1 197 ? -3.236 19.926 -4.517 1.00 70.56 197 SER A C 1
ATOM 1624 O O . SER A 1 197 ? -3.233 20.062 -3.291 1.00 70.56 197 SER A O 1
ATOM 1626 N N . GLU A 1 198 ? -4.338 19.553 -5.173 1.00 73.56 198 GLU A N 1
ATOM 1627 C CA . GLU A 1 198 ? -5.612 19.260 -4.510 1.00 73.56 198 GLU A CA 1
ATOM 1628 C C . GLU A 1 198 ? -5.515 18.048 -3.574 1.00 73.56 198 GLU A C 1
ATOM 1630 O O . GLU A 1 198 ? -5.988 18.114 -2.437 1.00 73.56 198 GLU A O 1
ATOM 1635 N N . VAL A 1 199 ? -4.852 16.971 -4.004 1.00 69.88 199 VAL A N 1
ATOM 1636 C CA . VAL A 1 199 ? -4.629 15.771 -3.182 1.00 69.88 199 VAL A CA 1
ATOM 1637 C C . VAL A 1 199 ? -3.697 16.069 -2.002 1.00 69.88 199 VAL A C 1
ATOM 1639 O O . VAL A 1 199 ? -3.975 15.646 -0.878 1.00 69.88 199 VAL A O 1
ATOM 1642 N N . GLU A 1 200 ? -2.617 16.829 -2.208 1.00 75.38 200 GLU A N 1
ATOM 1643 C CA . GLU A 1 200 ? -1.722 17.264 -1.125 1.00 75.38 200 GLU A CA 1
ATOM 1644 C C . GLU A 1 200 ? -2.468 18.149 -0.107 1.00 75.38 200 GLU A C 1
ATOM 1646 O O . GLU A 1 200 ? -2.328 17.962 1.106 1.00 75.38 200 GLU A O 1
ATOM 1651 N N . SER A 1 201 ? -3.323 19.059 -0.586 1.00 78.31 201 SER A N 1
ATOM 1652 C CA . SER A 1 201 ? -4.193 19.893 0.252 1.00 78.31 201 SER A CA 1
ATOM 1653 C C . SER A 1 201 ? -5.203 19.055 1.040 1.00 78.31 201 SER A C 1
ATOM 1655 O O . SER A 1 201 ? -5.377 19.265 2.242 1.00 78.31 201 SER A O 1
ATOM 1657 N N . LEU A 1 202 ? -5.834 18.065 0.401 1.00 75.06 202 LEU A N 1
ATOM 1658 C CA . LEU A 1 202 ? -6.759 17.142 1.055 1.00 75.06 202 LEU A CA 1
ATOM 1659 C C . LEU A 1 202 ? -6.049 16.307 2.125 1.00 75.06 202 LEU A C 1
ATOM 1661 O O . LEU A 1 202 ? -6.551 16.197 3.242 1.00 75.06 202 LEU A O 1
ATOM 1665 N N . MET A 1 203 ? -4.856 15.781 1.830 1.00 75.38 203 MET A N 1
ATOM 1666 C CA . MET A 1 203 ? -4.058 15.040 2.807 1.00 75.38 203 MET A CA 1
ATOM 1667 C C . MET A 1 203 ? -3.713 15.921 4.010 1.00 75.38 203 MET A C 1
ATOM 1669 O O . MET A 1 203 ? -3.823 15.473 5.152 1.00 75.38 203 MET A O 1
ATOM 1673 N N . LYS A 1 204 ? -3.321 17.177 3.770 1.00 79.25 204 LYS A N 1
ATOM 1674 C CA . LYS A 1 204 ? -3.024 18.139 4.833 1.00 79.25 204 LYS A CA 1
ATOM 1675 C C . LYS A 1 204 ? -4.256 18.406 5.706 1.00 79.25 204 LYS A C 1
ATOM 1677 O O . LYS A 1 204 ? -4.151 18.271 6.920 1.00 79.25 204 LYS A O 1
ATOM 1682 N N . LYS A 1 205 ? -5.426 18.650 5.105 1.00 78.00 205 LYS A N 1
ATOM 1683 C CA . LYS A 1 205 ? -6.702 18.815 5.831 1.00 78.00 205 LYS A CA 1
ATOM 1684 C C . LYS A 1 205 ? -7.058 17.581 6.668 1.00 78.00 205 LYS A C 1
ATOM 1686 O O . LYS A 1 205 ? -7.388 17.710 7.844 1.00 78.00 205 LYS A O 1
ATOM 1691 N N . MET A 1 206 ? -6.913 16.379 6.102 1.00 70.94 206 MET A N 1
ATOM 1692 C CA . MET A 1 206 ? -7.172 15.125 6.825 1.00 70.94 206 MET A CA 1
ATOM 1693 C C . MET A 1 206 ? -6.188 14.890 7.980 1.00 70.94 206 MET A C 1
ATOM 1695 O O . MET A 1 206 ? -6.571 14.297 8.989 1.00 70.94 206 MET A O 1
ATOM 1699 N N . LYS A 1 207 ? -4.936 15.354 7.858 1.00 72.75 207 LYS A N 1
ATOM 1700 C CA . LYS A 1 207 ? -3.936 15.303 8.937 1.00 72.75 207 LYS A CA 1
ATOM 1701 C C . LYS A 1 207 ? -4.194 16.344 10.032 1.00 72.75 207 LYS A C 1
ATOM 1703 O O . LYS A 1 207 ? -3.928 16.048 11.193 1.00 72.75 207 LYS A O 1
ATOM 1708 N N . GLU A 1 208 ? -4.694 17.527 9.678 1.00 74.75 208 GLU A N 1
ATOM 1709 C CA . GLU A 1 208 ? -4.964 18.627 10.616 1.00 74.75 208 GLU A CA 1
ATOM 1710 C C . GLU A 1 208 ? -6.174 18.339 11.518 1.00 74.75 208 GLU A C 1
ATOM 1712 O O . GLU A 1 208 ? -6.080 18.569 12.720 1.00 74.75 208 GLU A O 1
ATOM 1717 N N . ASN A 1 209 ? -7.257 17.752 10.983 1.00 67.06 209 ASN A N 1
ATOM 1718 C CA . ASN A 1 209 ? -8.457 17.405 11.763 1.00 67.06 209 ASN A CA 1
ATOM 1719 C C . ASN A 1 209 ? -8.958 15.964 11.519 1.00 67.06 209 ASN A C 1
ATOM 1721 O O . ASN A 1 209 ? -10.038 15.757 10.957 1.00 67.06 209 ASN A O 1
ATOM 1725 N N . PRO A 1 210 ? -8.249 14.926 12.010 1.00 63.16 210 PRO A N 1
ATOM 1726 C CA . PRO A 1 210 ? -8.649 13.528 11.806 1.00 63.16 210 PRO A CA 1
ATOM 1727 C C . PRO A 1 210 ? -10.017 13.174 12.414 1.00 63.16 210 PRO A C 1
ATOM 1729 O O . PRO A 1 210 ? -10.640 12.190 12.020 1.00 63.16 210 PRO A O 1
ATOM 1732 N N . LEU A 1 211 ? -10.467 13.939 13.418 1.00 60.75 211 LEU A N 1
ATOM 1733 C CA . LEU A 1 211 ? -11.716 13.706 14.146 1.00 60.75 211 LEU A CA 1
ATOM 1734 C C . LEU A 1 211 ? -12.949 14.275 13.432 1.00 60.75 211 LEU A C 1
ATOM 1736 O O . LEU A 1 211 ? -14.001 13.649 13.513 1.00 60.75 211 LEU A O 1
ATOM 1740 N N . GLU A 1 212 ? -12.832 15.393 12.709 1.00 57.84 212 GLU A N 1
ATOM 1741 C CA . GLU A 1 212 ? -13.950 15.972 11.941 1.00 57.84 212 GLU A CA 1
ATOM 1742 C C . GLU A 1 212 ? -14.323 15.103 10.735 1.00 57.84 212 GLU A C 1
ATOM 1744 O O . GLU A 1 212 ? -15.485 15.020 10.347 1.00 57.84 212 GLU A O 1
ATOM 1749 N N . HIS A 1 213 ? -13.343 14.387 10.181 1.00 55.72 213 HIS A N 1
ATOM 1750 C CA . HIS A 1 213 ? -13.537 13.469 9.062 1.00 55.72 213 HIS A CA 1
ATOM 1751 C C . HIS A 1 213 ? -13.909 12.041 9.489 1.00 55.72 213 HIS A C 1
ATOM 1753 O O . HIS A 1 213 ? -14.014 11.158 8.637 1.00 55.72 213 HIS A O 1
ATOM 1759 N N . LYS A 1 214 ? -14.162 11.790 10.785 1.00 60.06 214 LYS A N 1
ATOM 1760 C CA . LYS A 1 214 ? -14.864 10.578 11.241 1.00 60.06 214 LYS A CA 1
ATOM 1761 C C . LYS A 1 214 ? -16.342 10.700 10.874 1.00 60.06 214 LYS A C 1
ATOM 1763 O O . LYS A 1 214 ? -17.203 10.858 11.736 1.00 60.06 214 LYS A O 1
ATOM 1768 N N . THR A 1 215 ? -16.651 10.635 9.586 1.00 53.72 215 THR A N 1
ATOM 1769 C CA . THR A 1 215 ? -18.026 10.511 9.112 1.00 53.72 215 THR A CA 1
ATOM 1770 C C . THR A 1 215 ? -18.542 9.134 9.511 1.00 53.72 215 THR A C 1
ATOM 1772 O O . THR A 1 215 ? -18.385 8.160 8.779 1.00 53.72 215 THR A O 1
ATOM 1775 N N . ILE A 1 216 ? -19.149 9.039 10.696 1.00 56.94 216 ILE A N 1
ATOM 1776 C CA . ILE A 1 216 ? -20.127 7.988 10.967 1.00 56.94 216 ILE A CA 1
ATOM 1777 C C . ILE A 1 216 ? -21.252 8.265 9.973 1.00 56.94 216 ILE A C 1
ATOM 1779 O O . ILE A 1 216 ? -21.932 9.286 10.087 1.00 56.94 216 ILE A O 1
ATOM 1783 N N . SER A 1 217 ? -21.385 7.423 8.947 1.00 66.19 217 SER A N 1
ATOM 1784 C CA . SER A 1 217 ? -22.502 7.536 8.012 1.00 66.19 217 SER A CA 1
ATOM 1785 C C . SER A 1 217 ? -23.798 7.524 8.835 1.00 66.19 217 SER A C 1
ATOM 1787 O O . SER A 1 217 ? -23.990 6.640 9.673 1.00 66.19 217 SER A O 1
ATOM 1789 N N . PRO A 1 218 ? -24.694 8.513 8.665 1.00 71.06 218 PRO A N 1
ATOM 1790 C CA . PRO A 1 218 ? -25.909 8.588 9.475 1.00 71.06 218 PRO A CA 1
ATOM 1791 C C . PRO A 1 218 ? -26.878 7.425 9.192 1.00 71.06 218 PRO A C 1
ATOM 1793 O O . PRO A 1 218 ? -27.806 7.197 9.979 1.00 71.06 218 PRO A O 1
ATOM 1796 N N . TYR A 1 219 ? -26.639 6.695 8.096 1.00 81.88 219 TYR A N 1
ATOM 1797 C CA . TYR A 1 219 ? -27.456 5.595 7.587 1.00 81.88 219 TYR A CA 1
ATOM 1798 C C . TYR A 1 219 ? -26.813 4.220 7.804 1.00 81.88 219 TYR A C 1
ATOM 1800 O O . TYR A 1 219 ? -27.529 3.238 8.001 1.00 81.88 219 TYR A O 1
ATOM 1808 N N . THR A 1 220 ? -25.479 4.141 7.786 1.00 86.00 220 THR A N 1
ATOM 1809 C CA . THR A 1 220 ? -24.733 2.879 7.855 1.00 86.00 220 THR A CA 1
ATOM 1810 C C . THR A 1 220 ? -23.609 2.940 8.882 1.00 86.00 220 THR A C 1
ATOM 1812 O O . THR A 1 220 ? -22.864 3.912 8.963 1.00 86.00 220 THR A O 1
ATOM 1815 N N . MET A 1 221 ? -23.474 1.888 9.684 1.00 88.69 221 MET A N 1
ATOM 1816 C CA . MET A 1 221 ? -22.348 1.720 10.601 1.00 88.69 221 MET A CA 1
ATOM 1817 C C . MET A 1 221 ? -21.607 0.446 10.243 1.00 88.69 221 MET A C 1
ATOM 1819 O O . MET A 1 221 ? -22.225 -0.603 10.094 1.00 88.69 221 MET A O 1
ATOM 1823 N N . GLU A 1 222 ? -20.290 0.534 10.129 1.00 90.12 222 GLU A N 1
ATOM 1824 C CA . GLU A 1 222 ? -19.455 -0.580 9.700 1.00 90.12 222 GLU A CA 1
ATOM 1825 C C . GLU A 1 222 ? -18.251 -0.717 10.619 1.00 90.12 222 GLU A C 1
ATOM 1827 O O . GLU A 1 222 ? -17.677 0.277 11.074 1.00 90.12 222 GLU A O 1
ATOM 1832 N N . GLY A 1 223 ? -17.852 -1.950 10.903 1.00 89.44 223 GLY A N 1
ATOM 1833 C CA . GLY A 1 223 ? -16.682 -2.196 11.727 1.00 89.44 223 GLY A CA 1
ATOM 1834 C C . GLY A 1 223 ? -16.537 -3.643 12.155 1.00 89.44 223 GLY A C 1
ATOM 1835 O O . GLY A 1 223 ? -17.397 -4.483 11.917 1.00 89.44 223 GLY A O 1
ATOM 1836 N N . TYR A 1 224 ? -15.418 -3.932 12.811 1.00 89.94 224 TYR A N 1
ATOM 1837 C CA . TYR A 1 224 ? -15.142 -5.267 13.321 1.00 89.94 224 TYR A CA 1
ATOM 1838 C C . TYR A 1 224 ? -15.730 -5.453 14.719 1.00 89.94 224 TYR A C 1
ATOM 1840 O O . TYR A 1 224 ? -15.470 -4.645 15.612 1.00 89.94 224 TYR A O 1
ATOM 1848 N N . LEU A 1 225 ? -16.455 -6.551 14.920 1.00 91.38 225 LEU A N 1
ATOM 1849 C CA . LEU A 1 225 ? -17.000 -6.967 16.210 1.00 91.38 225 LEU A CA 1
ATOM 1850 C C . LEU A 1 225 ? -16.551 -8.389 16.540 1.00 91.38 225 LEU A C 1
ATOM 1852 O O . LEU A 1 225 ? -16.308 -9.201 15.651 1.00 91.38 225 LEU A O 1
ATOM 1856 N N . TYR A 1 226 ? -16.453 -8.699 17.830 1.00 90.94 226 TYR A N 1
ATOM 1857 C CA . TYR A 1 226 ? -16.276 -10.072 18.293 1.00 90.94 226 TYR A CA 1
ATOM 1858 C C . TYR A 1 226 ? -17.620 -10.592 18.790 1.00 90.94 226 TYR A C 1
ATOM 1860 O O . TYR A 1 226 ? -18.199 -10.028 19.717 1.00 90.94 226 TYR A O 1
ATOM 1868 N N . VAL A 1 227 ? -18.097 -11.674 18.183 1.00 90.62 227 VAL A N 1
ATOM 1869 C CA . VAL A 1 227 ? -19.353 -12.338 18.540 1.00 90.62 227 VAL A CA 1
ATOM 1870 C C . VAL A 1 227 ? -19.042 -13.509 19.467 1.00 90.62 227 VAL A C 1
ATOM 1872 O O . VAL A 1 227 ? -18.096 -14.265 19.228 1.00 90.62 227 VAL A O 1
ATOM 1875 N N . GLN A 1 228 ? -19.803 -13.637 20.554 1.00 90.06 228 GLN A N 1
ATOM 1876 C CA . GLN A 1 228 ? -19.667 -14.754 21.482 1.00 90.06 228 GLN A CA 1
ATOM 1877 C C . GLN A 1 228 ? -20.418 -15.975 20.946 1.00 90.06 228 GLN A C 1
ATOM 1879 O O . GLN A 1 228 ? -21.643 -15.985 20.877 1.00 90.06 228 GLN A O 1
ATOM 1884 N N . GLU A 1 229 ? -19.683 -17.036 20.644 1.00 88.50 229 GLU A N 1
ATOM 1885 C CA . GLU A 1 229 ? -20.224 -18.316 20.197 1.00 88.50 229 GLU A CA 1
ATOM 1886 C C . GLU A 1 229 ? -20.137 -19.360 21.315 1.00 88.50 229 GLU A C 1
ATOM 1888 O O . GLU A 1 229 ? -19.132 -19.458 22.031 1.00 88.50 229 GLU A O 1
ATOM 1893 N N . LYS A 1 230 ? -21.185 -20.179 21.453 1.00 85.50 230 LYS A N 1
ATOM 1894 C CA . LYS A 1 230 ? -21.167 -21.360 22.327 1.00 85.50 230 LYS A CA 1
ATOM 1895 C C . LYS A 1 230 ? -20.524 -22.531 21.586 1.00 85.50 230 LYS A C 1
ATOM 1897 O O . LYS A 1 230 ? -21.000 -22.932 20.529 1.00 85.50 230 LYS A O 1
ATOM 1902 N N . ARG A 1 231 ? -19.475 -23.115 22.166 1.00 83.50 231 ARG A N 1
ATOM 1903 C CA . ARG A 1 231 ? -18.826 -24.347 21.694 1.00 83.50 231 ARG A CA 1
ATOM 1904 C C . ARG A 1 231 ? -19.080 -25.489 22.676 1.00 83.50 231 ARG A C 1
ATOM 1906 O O . ARG A 1 231 ? -19.523 -25.268 23.799 1.00 83.50 231 ARG A O 1
ATOM 1913 N N . HIS A 1 232 ? -18.765 -26.721 22.272 1.00 80.75 232 HIS A N 1
ATOM 1914 C CA . HIS A 1 232 ? -18.943 -27.910 23.119 1.00 80.75 232 HIS A CA 1
ATOM 1915 C C . HIS A 1 232 ? -18.192 -27.818 24.463 1.00 80.75 232 HIS A C 1
ATOM 1917 O O . HIS A 1 232 ? -18.662 -28.356 25.458 1.00 80.75 232 HIS A O 1
ATOM 1923 N N . PHE A 1 233 ? -17.073 -27.082 24.510 1.00 77.88 233 PHE A N 1
ATOM 1924 C CA . PHE A 1 233 ? -16.253 -26.880 25.711 1.00 77.88 233 PHE A CA 1
ATOM 1925 C C . PHE A 1 233 ? -16.105 -25.397 26.087 1.00 77.88 233 PHE A C 1
ATOM 1927 O O . PHE A 1 233 ? -15.001 -24.900 26.297 1.00 77.88 233 PHE A O 1
ATOM 1934 N N . GLY A 1 234 ? -17.222 -24.672 26.160 1.00 84.50 234 GLY A N 1
ATOM 1935 C CA . GLY A 1 234 ? -17.261 -23.307 26.691 1.00 84.50 234 GLY A CA 1
ATOM 1936 C C . GLY A 1 234 ? -17.670 -22.265 25.658 1.00 84.50 234 GLY A C 1
ATOM 1937 O O . GLY A 1 234 ? -18.477 -22.532 24.771 1.00 84.50 234 GLY A O 1
ATOM 1938 N N . THR A 1 235 ? -17.145 -21.049 25.795 1.00 87.00 235 THR A N 1
ATOM 1939 C CA . THR A 1 235 ? -17.460 -19.938 24.885 1.00 87.00 235 THR A CA 1
ATOM 1940 C C . THR A 1 235 ? -16.206 -19.457 24.175 1.00 87.00 235 THR A C 1
ATOM 1942 O O . THR A 1 235 ? -15.120 -19.447 24.753 1.00 87.00 235 THR A O 1
ATOM 1945 N N . SER A 1 236 ? -16.358 -19.066 22.915 1.00 88.25 236 SER A N 1
ATOM 1946 C CA . SER A 1 236 ? -15.298 -18.469 22.106 1.00 88.25 236 SER A CA 1
ATOM 1947 C C . SER A 1 236 ? -15.756 -17.140 21.534 1.00 88.25 236 SER A C 1
ATOM 1949 O O . SER A 1 236 ? -16.941 -16.948 21.290 1.00 88.25 236 SER A O 1
ATOM 1951 N N . TRP A 1 237 ? -14.810 -16.245 21.280 1.00 88.88 237 TRP A N 1
ATOM 1952 C CA . TRP A 1 237 ? -15.070 -14.967 20.630 1.00 88.88 237 TRP A CA 1
ATOM 1953 C C . TRP A 1 237 ? -14.537 -15.014 19.205 1.00 88.88 237 TRP A C 1
ATOM 1955 O O . TRP A 1 237 ? -13.347 -15.268 19.013 1.00 88.88 237 TRP A O 1
ATOM 1965 N N . VAL A 1 238 ? -15.404 -14.778 18.224 1.00 88.94 238 VAL A N 1
ATOM 1966 C CA . VAL A 1 238 ? -15.057 -14.846 16.799 1.00 88.94 238 VAL A CA 1
ATOM 1967 C C . VAL A 1 238 ? -15.226 -13.476 16.160 1.00 88.94 238 VAL A C 1
ATOM 1969 O O . VAL A 1 238 ? -16.251 -12.814 16.329 1.00 88.94 238 VAL A O 1
ATOM 1972 N N . LYS A 1 239 ? -14.190 -13.033 15.444 1.00 90.00 239 LYS A N 1
ATOM 1973 C CA . LYS A 1 239 ? -14.150 -11.726 14.790 1.00 90.00 239 LYS A CA 1
ATOM 1974 C C . LYS A 1 239 ? -14.981 -11.753 13.508 1.00 90.00 239 LYS A C 1
ATOM 1976 O O . LYS A 1 239 ? -14.767 -12.601 12.647 1.00 90.00 239 LYS A O 1
ATOM 1981 N N . HIS A 1 240 ? -15.874 -10.786 13.382 1.00 90.50 240 HIS A N 1
ATOM 1982 C CA . HIS A 1 240 ? -16.711 -10.553 12.217 1.00 90.50 240 HIS A CA 1
ATOM 1983 C C . HIS A 1 240 ? -16.533 -9.110 11.748 1.00 90.50 240 HIS A C 1
ATOM 1985 O O . HIS A 1 240 ? -16.316 -8.210 12.563 1.00 90.50 240 HIS A O 1
ATOM 1991 N N . TYR A 1 241 ? -16.608 -8.887 10.443 1.00 90.81 241 TYR A N 1
ATOM 1992 C CA . TYR A 1 241 ? -16.882 -7.571 9.888 1.00 90.81 241 TYR A CA 1
ATOM 1993 C C . TYR A 1 241 ? -18.395 -7.400 9.809 1.00 90.81 241 TYR A C 1
ATOM 1995 O O . TYR A 1 241 ? -19.085 -8.228 9.216 1.00 90.81 241 TYR A O 1
ATOM 2003 N N . CYS A 1 242 ? -18.904 -6.360 10.457 1.00 91.81 242 CYS A N 1
ATOM 2004 C CA . CYS A 1 242 ? -20.327 -6.132 10.603 1.00 91.81 242 CYS A CA 1
ATOM 2005 C C . CYS A 1 242 ? -20.729 -4.828 9.923 1.00 91.81 242 CYS A C 1
ATOM 2007 O O . CYS A 1 242 ? -20.107 -3.791 10.161 1.00 91.81 242 CYS A O 1
ATOM 2009 N N . THR A 1 243 ? -21.816 -4.878 9.159 1.00 92.25 243 THR A N 1
ATOM 2010 C CA . THR A 1 243 ? -22.458 -3.716 8.539 1.00 92.25 243 THR A CA 1
ATOM 2011 C C . THR A 1 243 ? -23.881 -3.612 9.059 1.00 92.25 243 THR A C 1
ATOM 2013 O O . THR A 1 243 ? -24.674 -4.536 8.904 1.00 92.25 243 THR A O 1
ATOM 2016 N N . TYR A 1 244 ? -24.215 -2.489 9.685 1.00 91.88 244 TYR A N 1
ATOM 2017 C CA . TYR A 1 244 ? -25.552 -2.178 10.170 1.00 91.88 244 TYR A CA 1
ATOM 2018 C C . TYR A 1 244 ? -26.189 -1.094 9.307 1.00 91.88 244 TYR A C 1
ATOM 2020 O O . TYR A 1 244 ? -25.627 -0.009 9.152 1.00 91.88 244 TYR A O 1
ATOM 2028 N N . GLN A 1 245 ? -27.382 -1.375 8.797 1.00 92.06 245 GLN A N 1
ATOM 2029 C CA . GLN A 1 245 ? -28.217 -0.424 8.076 1.00 92.06 245 GLN A CA 1
ATOM 2030 C C . GLN A 1 245 ? -29.341 0.069 8.986 1.00 92.06 245 GLN A C 1
ATOM 2032 O O . GLN A 1 245 ? -30.134 -0.713 9.508 1.00 92.06 245 GLN A O 1
ATOM 2037 N N . ARG A 1 246 ? -29.420 1.387 9.182 1.00 88.62 246 ARG A N 1
ATOM 2038 C CA . ARG A 1 246 ? -30.347 1.995 10.142 1.00 88.62 246 ARG A CA 1
ATOM 2039 C C . ARG A 1 246 ? -31.811 1.875 9.729 1.00 88.62 246 ARG A C 1
ATOM 2041 O O . ARG A 1 246 ? -32.648 1.625 10.595 1.00 88.62 246 ARG A O 1
ATOM 2048 N N . ASP A 1 247 ? -32.102 2.045 8.443 1.00 90.31 247 ASP A N 1
ATOM 2049 C CA . ASP A 1 247 ? -33.477 2.102 7.932 1.00 90.31 247 ASP A CA 1
ATOM 2050 C C . ASP A 1 247 ? -34.161 0.732 7.992 1.00 90.31 247 ASP A C 1
ATOM 2052 O O . ASP A 1 247 ? -35.304 0.621 8.432 1.00 90.31 247 ASP A O 1
ATOM 2056 N N . SER A 1 248 ? -33.430 -0.323 7.624 1.00 90.56 248 SER A N 1
ATOM 2057 C CA . SER A 1 248 ? -33.888 -1.715 7.705 1.00 90.56 248 SER A CA 1
ATOM 2058 C C . SER A 1 248 ? -33.672 -2.344 9.084 1.00 90.56 248 SER A C 1
ATOM 2060 O O . SER A 1 248 ? -34.196 -3.423 9.351 1.00 90.56 248 SER A O 1
ATOM 2062 N N . LYS A 1 249 ? -32.894 -1.693 9.963 1.00 92.06 249 LYS A N 1
ATOM 2063 C CA . LYS A 1 249 ? -32.372 -2.256 11.222 1.00 92.06 249 LYS A CA 1
ATOM 2064 C C . LYS A 1 249 ? -31.651 -3.592 11.020 1.00 92.06 249 LYS A C 1
ATOM 2066 O O . LYS A 1 249 ? -31.604 -4.413 11.934 1.00 92.06 249 LYS A O 1
ATOM 2071 N N . GLN A 1 250 ? -31.101 -3.824 9.834 1.00 93.00 250 GLN A N 1
ATOM 2072 C CA . GLN A 1 250 ? -30.447 -5.077 9.490 1.00 93.00 250 GLN A CA 1
ATOM 2073 C C . GLN A 1 250 ? -28.960 -4.995 9.825 1.00 93.00 250 GLN A C 1
ATOM 2075 O O . GLN A 1 250 ? -28.286 -4.036 9.444 1.00 93.00 250 GLN A O 1
ATOM 2080 N N . ILE A 1 251 ? -28.443 -6.005 10.523 1.00 92.81 251 ILE A N 1
ATOM 2081 C CA . ILE A 1 251 ? -27.007 -6.238 10.665 1.00 92.81 251 ILE A CA 1
ATOM 2082 C C . ILE A 1 251 ? -26.606 -7.396 9.753 1.00 92.81 251 ILE A C 1
ATOM 2084 O O . ILE A 1 251 ? -27.256 -8.436 9.755 1.00 92.81 251 ILE A O 1
ATOM 2088 N N . THR A 1 252 ? -25.546 -7.210 8.976 1.00 92.62 252 THR A N 1
ATOM 2089 C CA . THR A 1 252 ? -24.880 -8.271 8.211 1.00 92.62 252 THR A CA 1
ATOM 2090 C C . THR A 1 252 ? -23.537 -8.545 8.859 1.00 92.62 252 THR A C 1
ATOM 2092 O O . THR A 1 252 ? -22.823 -7.598 9.187 1.00 92.62 252 THR A O 1
ATOM 2095 N N . MET A 1 253 ? -23.211 -9.813 9.081 1.00 91.50 253 MET A N 1
ATOM 2096 C CA . MET A 1 253 ? -21.997 -10.255 9.755 1.00 91.50 253 MET A CA 1
ATOM 2097 C C . MET A 1 253 ? -21.247 -11.224 8.852 1.00 91.50 253 MET A C 1
ATOM 2099 O O . MET A 1 253 ? -21.784 -12.255 8.457 1.00 91.50 253 MET A O 1
ATOM 2103 N N . VAL A 1 254 ? -19.991 -10.895 8.565 1.00 90.56 254 VAL A N 1
ATOM 2104 C CA . VAL A 1 254 ? -19.104 -11.716 7.739 1.00 90.56 254 VAL A CA 1
ATOM 2105 C C . VAL A 1 254 ? -17.911 -12.138 8.592 1.00 90.56 254 VAL A C 1
ATOM 2107 O O . VAL A 1 254 ? -17.199 -11.262 9.098 1.00 90.56 254 VAL A O 1
ATOM 2110 N N . PRO A 1 255 ? -17.673 -13.444 8.803 1.00 88.56 255 PRO A N 1
ATOM 2111 C CA . PRO A 1 255 ? -16.489 -13.922 9.505 1.00 88.56 255 PRO A CA 1
ATOM 2112 C C . PRO A 1 255 ? -15.210 -13.318 8.915 1.00 88.56 255 PRO A C 1
ATOM 2114 O O . PRO A 1 255 ? -15.042 -13.231 7.700 1.00 88.56 255 PRO A O 1
ATOM 2117 N N . PHE A 1 256 ? -14.298 -12.872 9.779 1.00 84.50 256 PHE A N 1
ATOM 2118 C CA . PHE A 1 256 ? -13.079 -12.200 9.341 1.00 84.50 256 PHE A CA 1
ATOM 2119 C C . PHE A 1 256 ? -11.833 -12.823 9.967 1.00 84.50 256 PHE A C 1
ATOM 2121 O O . PHE A 1 256 ? -11.614 -12.734 11.178 1.00 84.50 256 PHE A O 1
ATOM 2128 N N . ASP A 1 257 ? -10.961 -13.367 9.114 1.00 78.44 257 ASP A N 1
ATOM 2129 C CA . ASP A 1 257 ? -9.608 -13.783 9.481 1.00 78.44 257 ASP A CA 1
ATOM 2130 C C . ASP A 1 257 ? -8.562 -12.852 8.846 1.00 78.44 257 ASP A C 1
ATOM 2132 O O . ASP A 1 257 ? -8.503 -12.643 7.631 1.00 78.44 257 ASP A O 1
ATOM 2136 N N . GLN A 1 258 ? -7.697 -12.302 9.700 1.00 70.56 258 GLN A N 1
ATOM 2137 C CA . GLN A 1 258 ? -6.595 -11.428 9.309 1.00 70.56 258 GLN A CA 1
ATOM 2138 C C . GLN A 1 258 ? -5.572 -12.159 8.412 1.00 70.56 258 GLN A C 1
ATOM 2140 O O . GLN A 1 258 ? -4.920 -11.513 7.594 1.00 70.56 258 GLN A O 1
ATOM 2145 N N . LYS A 1 259 ? -5.420 -13.489 8.544 1.00 65.69 259 LYS A N 1
ATOM 2146 C CA . LYS A 1 259 ? -4.436 -14.286 7.783 1.00 65.69 259 LYS A CA 1
ATOM 2147 C C . LYS A 1 259 ? -4.884 -14.623 6.358 1.00 65.69 259 LYS A C 1
ATOM 2149 O O . LYS A 1 259 ? -4.032 -14.800 5.492 1.00 65.69 259 LYS A O 1
ATOM 2154 N N . SER A 1 260 ? -6.190 -14.694 6.104 1.00 62.19 260 SER A N 1
ATOM 2155 C CA . SER A 1 260 ? -6.766 -15.045 4.796 1.00 62.19 260 SER A CA 1
ATOM 2156 C C . SER A 1 260 ? -7.070 -13.833 3.906 1.00 62.19 260 SER A C 1
ATOM 2158 O O . SER A 1 260 ? -7.621 -13.987 2.815 1.00 62.19 260 SER A O 1
ATOM 2160 N N . GLY A 1 261 ? -6.728 -12.615 4.344 1.00 60.62 261 GLY A N 1
ATOM 2161 C CA . GLY A 1 261 ? -7.032 -11.396 3.592 1.00 60.62 261 GLY A CA 1
ATOM 2162 C C . GLY A 1 261 ? -8.529 -11.074 3.525 1.00 60.62 261 GLY A C 1
ATOM 2163 O O . GLY A 1 261 ? -8.962 -10.445 2.563 1.00 60.62 261 GLY A O 1
ATOM 2164 N N . GLY A 1 262 ? -9.323 -11.521 4.509 1.00 59.12 262 GLY A N 1
ATOM 2165 C CA . GLY A 1 262 ? -10.752 -11.201 4.601 1.00 59.12 262 GLY A CA 1
ATOM 2166 C C . GLY A 1 262 ? -11.662 -11.961 3.631 1.00 59.12 262 GLY A C 1
ATOM 2167 O O . GLY A 1 262 ? -12.818 -11.585 3.477 1.00 59.12 262 GLY A O 1
ATOM 2168 N N . LYS A 1 263 ? -11.177 -13.021 2.973 1.00 51.88 263 LYS A N 1
ATOM 2169 C CA . LYS A 1 263 ? -12.025 -13.908 2.165 1.00 51.88 263 LYS A CA 1
ATOM 2170 C C . LYS A 1 263 ? -12.409 -15.139 2.979 1.00 51.88 263 LYS A C 1
ATOM 2172 O O . LYS A 1 263 ? -11.597 -16.050 3.119 1.00 51.88 263 LYS A O 1
ATOM 2177 N N . GLY A 1 264 ? -13.639 -15.186 3.479 1.00 55.81 264 GLY A N 1
ATOM 2178 C CA . GLY A 1 264 ? -14.210 -16.443 3.957 1.00 55.81 264 GLY A CA 1
ATOM 2179 C C . GLY A 1 264 ? -15.371 -16.277 4.921 1.00 55.81 264 GLY A C 1
ATOM 2180 O O . GLY A 1 264 ? -15.159 -15.947 6.079 1.00 55.81 264 GLY A O 1
ATOM 2181 N N . GLY A 1 265 ? -16.569 -16.604 4.448 1.00 62.38 265 GLY A N 1
ATOM 2182 C CA . GLY A 1 265 ? -17.752 -16.797 5.276 1.00 62.38 265 GLY A CA 1
ATOM 2183 C C . GLY A 1 265 ? -19.029 -16.686 4.454 1.00 62.38 265 GLY A C 1
ATOM 2184 O O . GLY A 1 265 ? -19.034 -16.035 3.413 1.00 62.38 265 GLY A O 1
ATOM 2185 N N . GLU A 1 266 ? -20.076 -17.369 4.898 1.00 70.62 266 GLU A N 1
ATOM 2186 C CA . GLU A 1 266 ? -21.441 -17.106 4.450 1.00 70.62 266 GLU A CA 1
ATOM 2187 C C . GLU A 1 266 ? -21.956 -15.884 5.222 1.00 70.62 266 GLU A C 1
ATOM 2189 O O . GLU A 1 266 ? -21.688 -15.755 6.420 1.00 70.62 266 GLU A O 1
ATOM 2194 N N . ASP A 1 267 ? -22.632 -14.967 4.533 1.00 80.56 267 ASP A N 1
ATOM 2195 C CA . ASP A 1 267 ? -23.119 -13.730 5.138 1.00 80.56 267 ASP A CA 1
ATOM 2196 C C . ASP A 1 267 ? -24.336 -14.037 6.020 1.00 80.56 267 ASP A C 1
ATOM 2198 O O . ASP A 1 267 ? -25.407 -14.397 5.524 1.00 80.56 267 ASP A O 1
ATOM 2202 N N . GLU A 1 268 ? -24.203 -13.855 7.335 1.00 86.62 268 GLU A N 1
ATOM 2203 C CA . GLU A 1 268 ? -25.353 -13.916 8.233 1.00 86.62 268 GLU A CA 1
ATOM 2204 C C . GLU A 1 268 ? -25.993 -12.531 8.338 1.00 86.62 268 GLU A C 1
ATOM 2206 O O . GLU A 1 268 ? -25.377 -11.584 8.831 1.00 86.62 268 GLU A O 1
ATOM 2211 N N . SER A 1 269 ? -27.249 -12.407 7.901 1.00 89.56 269 SER A N 1
ATOM 2212 C CA . SER A 1 269 ? -28.028 -11.175 8.053 1.00 89.56 269 SER A CA 1
ATOM 2213 C C . SER A 1 269 ? -29.174 -11.361 9.043 1.00 89.56 269 SER A C 1
ATOM 2215 O O . SER A 1 269 ? -29.881 -12.369 9.020 1.00 89.56 269 SER A O 1
ATOM 2217 N N . VAL A 1 270 ? -29.345 -10.396 9.946 1.00 91.44 270 VAL A N 1
ATOM 2218 C CA . VAL A 1 270 ? -30.343 -10.451 11.020 1.00 91.44 270 VAL A CA 1
ATOM 2219 C C . VAL A 1 270 ? -30.999 -9.085 11.198 1.00 91.44 270 VAL A C 1
ATOM 2221 O O . VAL A 1 270 ? -30.320 -8.058 11.235 1.00 91.44 270 VAL A O 1
ATOM 2224 N N . THR A 1 271 ? -32.323 -9.063 11.351 1.00 93.19 271 THR A N 1
ATOM 2225 C CA . THR A 1 271 ? -33.069 -7.843 11.693 1.00 93.19 271 THR A CA 1
ATOM 2226 C C . THR A 1 271 ? -33.046 -7.621 13.200 1.00 93.19 271 THR A C 1
ATOM 2228 O O . THR A 1 271 ? -33.461 -8.488 13.973 1.00 93.19 271 THR A O 1
ATOM 2231 N N . LEU A 1 272 ? -32.571 -6.453 13.632 1.00 92.31 272 LEU A N 1
ATOM 2232 C CA . LEU A 1 272 ? -32.416 -6.122 15.043 1.00 92.31 272 LEU A CA 1
ATOM 2233 C C . LEU A 1 272 ? -33.716 -5.598 15.650 1.00 92.31 272 LEU A C 1
ATOM 2235 O O . LEU A 1 272 ? -34.302 -4.618 15.184 1.00 92.31 272 LEU A O 1
ATOM 2239 N N . LYS A 1 273 ? -34.119 -6.217 16.759 1.00 92.44 273 LYS A N 1
ATOM 2240 C CA . LYS A 1 273 ? -35.202 -5.753 17.623 1.00 92.44 273 LYS A CA 1
ATOM 2241 C C . LYS A 1 273 ? -34.688 -4.741 18.641 1.00 92.44 273 LYS A C 1
ATOM 2243 O O . LYS A 1 273 ? -35.266 -3.663 18.783 1.00 92.44 273 LYS A O 1
ATOM 2248 N N . SER A 1 274 ? -33.602 -5.075 19.337 1.00 90.31 274 SER A N 1
ATOM 2249 C CA . SER A 1 274 ? -33.013 -4.223 20.371 1.00 90.31 274 SER A CA 1
ATOM 2250 C C . SER A 1 274 ? -31.491 -4.390 20.458 1.00 90.31 274 SER A C 1
ATOM 2252 O O . SER A 1 274 ? -30.931 -5.409 20.056 1.00 90.31 274 SER A O 1
ATOM 2254 N N . CYS A 1 275 ? -30.810 -3.359 20.962 1.00 90.19 275 CYS A N 1
ATOM 2255 C CA . CYS A 1 275 ? -29.383 -3.383 21.273 1.00 90.19 275 CYS A CA 1
ATOM 2256 C C . CYS A 1 275 ? -29.180 -2.723 22.638 1.00 90.19 275 CYS A C 1
ATOM 2258 O O . CYS A 1 275 ? -29.581 -1.575 22.839 1.00 90.19 275 CYS A O 1
ATOM 2260 N N . THR A 1 276 ? -28.586 -3.450 23.582 1.00 91.06 276 THR A N 1
ATOM 2261 C CA . THR A 1 276 ? -28.448 -3.008 24.973 1.00 91.06 276 THR A CA 1
ATOM 2262 C C . THR A 1 276 ? -26.998 -3.115 25.415 1.00 91.06 276 THR A C 1
ATOM 2264 O O . THR A 1 276 ? -26.407 -4.191 25.433 1.00 91.06 276 THR A O 1
ATOM 2267 N N . ARG A 1 277 ? -26.405 -1.989 25.816 1.00 88.69 277 ARG A N 1
ATOM 2268 C CA . ARG A 1 277 ? -25.044 -1.964 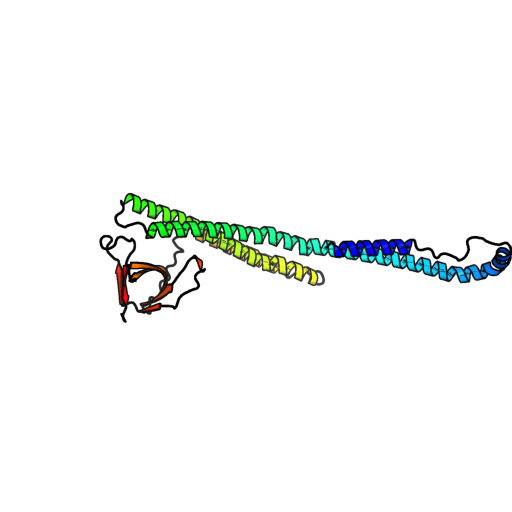26.362 1.00 88.69 277 ARG A CA 1
ATOM 2269 C C . ARG A 1 277 ? -24.989 -2.748 27.676 1.00 88.69 277 ARG A C 1
ATOM 2271 O O . ARG A 1 277 ? -25.753 -2.457 28.596 1.00 88.69 277 ARG A O 1
ATOM 2278 N N . ARG A 1 278 ? -24.047 -3.689 27.798 1.00 86.31 278 ARG A N 1
ATOM 2279 C CA . ARG A 1 278 ? -23.840 -4.427 29.050 1.00 86.31 278 ARG A CA 1
ATOM 2280 C C . ARG A 1 278 ? -23.174 -3.548 30.101 1.00 86.31 278 ARG A C 1
ATOM 2282 O O . ARG A 1 278 ? -22.311 -2.722 29.795 1.00 86.31 278 ARG A O 1
ATOM 2289 N N . LYS A 1 279 ? -23.555 -3.763 31.362 1.00 80.25 279 LYS A N 1
ATOM 2290 C CA . LYS A 1 279 ? -22.871 -3.154 32.506 1.00 80.25 279 LYS A CA 1
ATOM 2291 C C . LYS A 1 279 ? -21.502 -3.811 32.709 1.00 80.25 279 LYS A C 1
ATOM 2293 O O . LYS A 1 279 ? -21.355 -5.019 32.517 1.00 80.25 279 LYS A O 1
ATOM 2298 N N . THR A 1 280 ? -20.513 -3.011 33.095 1.00 72.31 280 THR A N 1
ATOM 2299 C CA . THR A 1 280 ? -19.092 -3.392 33.208 1.00 72.31 280 THR A CA 1
ATOM 2300 C C . THR A 1 280 ? -18.827 -4.543 34.190 1.00 72.31 280 THR A C 1
ATOM 2302 O O . THR A 1 280 ? -17.855 -5.275 34.037 1.00 72.31 280 THR A O 1
ATOM 2305 N N . ASP A 1 281 ? -19.696 -4.717 35.183 1.00 74.44 281 ASP A N 1
ATOM 2306 C CA . ASP A 1 281 ? -19.670 -5.757 36.216 1.00 74.44 281 ASP A CA 1
ATOM 2307 C C . ASP A 1 281 ? -20.265 -7.102 35.757 1.00 74.44 281 ASP A C 1
ATOM 2309 O O . ASP A 1 281 ? -19.949 -8.144 36.330 1.00 74.44 281 ASP A O 1
ATOM 2313 N N . SER A 1 282 ? -21.089 -7.099 34.705 1.00 79.88 282 SER A N 1
ATOM 2314 C CA . SER A 1 282 ? -21.795 -8.294 34.216 1.00 79.88 282 SER A CA 1
ATOM 2315 C C . SER A 1 282 ? -20.947 -9.226 33.341 1.00 79.88 282 SER A C 1
ATOM 2317 O O . SER A 1 282 ? -21.338 -10.370 33.105 1.00 79.88 282 SER A O 1
ATOM 2319 N N . ILE A 1 283 ? -19.802 -8.754 32.835 1.00 82.94 283 ILE A N 1
ATOM 2320 C CA . ILE A 1 283 ? -18.906 -9.505 31.949 1.00 82.94 283 ILE A CA 1
ATOM 2321 C C . ILE A 1 283 ? -17.464 -9.012 32.101 1.00 82.94 283 ILE A C 1
ATOM 2323 O O . ILE A 1 283 ? -17.215 -7.828 32.306 1.00 82.94 283 ILE A O 1
ATOM 2327 N N . GLU A 1 284 ? -16.487 -9.916 31.992 1.00 83.31 284 GLU A N 1
ATOM 2328 C CA . GLU A 1 284 ? -15.072 -9.558 32.177 1.00 83.31 284 GLU A CA 1
ATOM 2329 C C . GLU A 1 284 ? -14.466 -8.782 31.001 1.00 83.31 284 GLU A C 1
ATOM 2331 O O . GLU A 1 284 ? -13.392 -8.205 31.153 1.00 83.31 284 GLU A O 1
ATOM 2336 N N . LYS A 1 285 ? -15.123 -8.774 29.837 1.00 86.25 285 LYS A N 1
ATOM 2337 C CA . LYS A 1 285 ? -14.696 -8.057 28.628 1.00 86.25 285 LYS A CA 1
ATOM 2338 C C . LYS A 1 285 ? -15.172 -6.601 28.653 1.00 86.25 285 LYS A C 1
ATOM 2340 O O . LYS A 1 285 ? -16.226 -6.281 29.198 1.00 86.25 285 LYS A O 1
ATOM 2345 N N . ARG A 1 286 ? -14.406 -5.711 28.022 1.00 88.62 286 ARG A N 1
ATOM 2346 C CA . ARG A 1 286 ? -14.784 -4.301 27.830 1.00 88.62 286 ARG A CA 1
ATOM 2347 C C . ARG A 1 286 ? -15.666 -4.143 26.583 1.00 88.62 286 ARG A C 1
ATOM 2349 O O . ARG A 1 286 ? -15.661 -4.996 25.704 1.00 88.62 286 ARG A O 1
ATOM 2356 N N . PHE A 1 287 ? -16.412 -3.038 26.513 1.00 89.62 287 PHE A N 1
ATOM 2357 C CA . PHE A 1 287 ? -17.170 -2.610 25.319 1.00 89.62 287 PHE A CA 1
ATOM 2358 C C . PHE A 1 287 ? -18.227 -3.606 24.805 1.00 89.62 287 PHE A C 1
ATOM 2360 O O . PHE A 1 287 ? -18.492 -3.678 23.610 1.00 89.62 287 PHE A O 1
ATOM 2367 N N . CYS A 1 288 ? -18.844 -4.371 25.706 1.00 91.44 288 CYS A N 1
ATOM 2368 C CA . CYS A 1 288 ? -19.842 -5.375 25.346 1.00 91.44 288 CYS A CA 1
ATOM 2369 C C . CYS A 1 288 ? -21.260 -4.793 25.262 1.00 91.44 288 CYS A C 1
ATOM 2371 O O . CYS A 1 288 ? -21.660 -3.944 26.066 1.00 91.44 288 CYS A O 1
ATOM 2373 N N . PHE A 1 289 ? -22.043 -5.311 24.325 1.00 92.62 289 PHE A N 1
ATOM 2374 C CA . PHE A 1 289 ? -23.471 -5.058 24.191 1.00 92.62 289 PHE A CA 1
ATOM 2375 C C . PHE A 1 289 ? -24.172 -6.341 23.748 1.00 92.62 289 PHE A C 1
ATOM 2377 O O . PHE A 1 289 ? -23.564 -7.192 23.102 1.00 92.62 289 PHE A O 1
ATOM 2384 N N . ASP A 1 290 ? -25.434 -6.473 24.133 1.00 91.06 290 ASP A N 1
ATOM 2385 C CA . ASP A 1 290 ? -26.317 -7.546 23.701 1.00 91.06 290 ASP A CA 1
ATOM 2386 C C . ASP A 1 290 ? -27.185 -7.066 22.548 1.00 91.06 290 ASP A C 1
ATOM 2388 O O . ASP A 1 290 ? -27.606 -5.906 22.509 1.00 91.06 290 ASP A O 1
ATOM 2392 N N . VAL A 1 291 ? -27.469 -7.980 21.630 1.00 91.06 291 VAL A N 1
ATOM 2393 C CA . VAL A 1 291 ? -28.316 -7.745 20.469 1.00 91.06 291 VAL A CA 1
ATOM 2394 C C . VAL A 1 291 ? -29.434 -8.776 20.480 1.00 91.06 291 VAL A C 1
ATOM 2396 O O . VAL A 1 291 ? -29.176 -9.967 20.634 1.00 91.06 291 VAL A O 1
ATOM 2399 N N . GLU A 1 292 ? -30.668 -8.311 20.318 1.00 91.12 292 GLU A N 1
ATOM 2400 C CA . GLU A 1 292 ? -31.858 -9.151 20.196 1.00 91.12 292 GLU A CA 1
ATOM 2401 C C . GLU A 1 292 ? -32.355 -9.090 18.750 1.00 91.12 292 GLU A C 1
ATOM 2403 O O . GLU A 1 292 ? -32.527 -7.998 18.195 1.00 91.12 292 GLU A O 1
ATOM 2408 N N . ALA A 1 293 ? -32.571 -10.250 18.135 1.00 89.69 293 ALA A N 1
ATOM 2409 C CA . ALA A 1 293 ? -33.117 -10.360 16.789 1.00 89.69 293 ALA A CA 1
ATOM 2410 C C . ALA A 1 293 ? -34.652 -10.335 16.822 1.00 89.69 293 ALA A C 1
ATOM 2412 O O . ALA A 1 293 ? -35.269 -10.60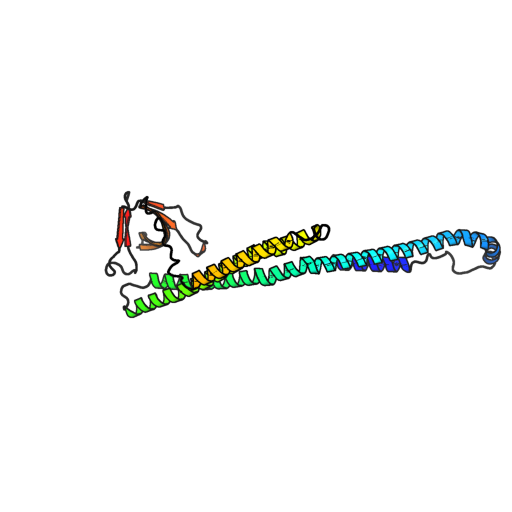4 17.849 1.00 89.69 293 ALA A O 1
ATOM 2413 N N . VAL A 1 294 ? -35.286 -10.008 15.697 1.00 87.50 294 VAL A N 1
ATOM 2414 C CA . VAL A 1 294 ? -36.745 -10.160 15.557 1.00 87.50 294 VAL A CA 1
ATOM 2415 C C . VAL A 1 294 ? -37.135 -11.638 15.408 1.00 87.50 294 VAL A C 1
ATOM 2417 O O . VAL A 1 294 ? -38.161 -12.050 15.943 1.00 87.50 294 VAL A O 1
ATOM 2420 N N . ASP A 1 295 ? -36.292 -12.429 14.737 1.00 70.94 295 ASP A N 1
ATOM 2421 C CA . ASP A 1 295 ? -36.608 -13.793 14.286 1.00 70.94 295 ASP A CA 1
ATOM 2422 C C . ASP A 1 295 ? -35.902 -14.916 15.085 1.00 70.94 295 ASP A C 1
ATOM 2424 O O . ASP A 1 295 ? -35.971 -16.085 14.700 1.00 70.94 295 ASP A O 1
ATOM 2428 N N . ARG A 1 296 ? -35.199 -14.590 16.180 1.00 58.38 296 ARG A N 1
ATOM 2429 C CA . ARG A 1 296 ?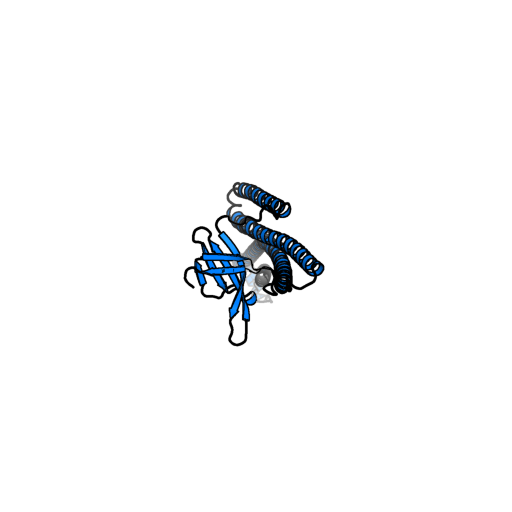 -34.517 -15.537 17.089 1.00 58.38 296 ARG A CA 1
ATOM 2430 C C . ARG A 1 296 ? -34.685 -15.098 18.538 1.00 58.38 296 ARG A C 1
ATOM 2432 O O . ARG A 1 296 ? -34.866 -15.994 19.390 1.00 58.38 296 ARG A O 1
#

pLDDT: mean 77.68, std 15.9, range [39.53, 96.75]

Sequence (296 aa):
MWMSIYLSSAKRKFADSLNEFKFQCIGDAETDDEMCIANKVLLLYFHLMAPFSFSARSLQEFATVLRNLEDERIRMIENASEVLITPLEKFRKEQIGAAKEAKKKYDKETEKYCGILDKHLNLSSKKKESQLQEADIQVDLVRQRFYEVSLEYVFKVQEVQERKMFEFVEPVISEELIFLGGGETYMTRNRFEGTRSEVESLMKKMKENPLEHKTISPYTMEGYLYVQEKRHFGTSWVKHYCTYQRDSKQITMVPFDQKSGGKGGEDESVTLKSCTRRKTDSIEKRFCFDVEAVDR

Radius of gyration: 39.76 Å; chains: 1; bounding box: 96×50×114 Å